Protein AF-A0A970AXY2-F1 (afdb_monomer)

Foldseek 3Di:
DDPPPPQDWDWFWFQQPPPPFPWDDDPQKTKTKGKGWGQFDDDQNDTFAVSHTKIKMKMKIWHDDPQKIKIKMKMKMAGDLADDPGKMKIKIKIWIWHDDQQKIKIWIKMWIDIPRHDVVQVVRTWIWTKIKMKGHHPPAQKIKMKMWIFTPSQAGDDPPRDGDGPIKIKIKMKGDPPSTITITMDMD

Secondary structure (DSSP, 8-state):
-----------------------EEETTEEEEEEEEEESS-EETTEESSTT--EEEEEEEEEEEETTEEEEEEEEEEEES-SSSTTEEEEEEEEEEEEEETTEEEEEEEEEEE-TTS-TT-TTTSEEEEEEEEEE--TT-SEEEEEEEEEESS--EE-SSSPEEP--EEEEEEEEE-SS-EEEEEEE-

pLDDT: mean 77.74, std 20.4, range [25.14, 98.12]

Sequence (188 aa):
MNKKIILSSFASLLFLSQAANSEIKVGQGSLTFNASVASQYIARGVDQNKDSVTPSVGADLTYPAGGFNLYVGAWVSGSDFNDGAGGQERDVYLGVTKAIGITTLDIGYITYNYPGVNSNIKAVNNAEYYAKLTVAPEKQPYTFGIAYYQDDTGGVKATAGNKADRNYYEVNATYDFGLVQSLISYGV

Nearest PDB structures (foldseek):
  7ff7-assembly1_C  TM=4.028E-01  e=2.019E-02  Escherichia coli
  3wi5-assembly1_A  TM=4.004E-01  e=3.027E-02  Neisseria meningitidis
  8us2-assembly2_B  TM=4.104E-01  e=2.072E-01  Pseudomonas aeruginosa PAO1
  8us1-assembly1_A  TM=4.122E-01  e=5.420E-01  Pseudomonas aeruginosa PAO1
  8us4-assembly1_A  TM=4.059E-01  e=5.153E-01  Pseudomonas aeruginosa PAO1

Radius of gyration: 17.71 Å; Cα contacts (8 Å, |Δi|>4): 431; chains: 1; bounding box: 40×34×52 Å

Solvent-accessible surface area (backbone atoms only — not comparable to full-atom values): 10233 Å² total; per-residue (Å²): 132,86,81,77,80,79,82,61,79,54,77,59,79,58,61,69,70,85,64,81,71,66,68,44,76,51,86,86,21,36,38,38,60,50,70,47,62,32,62,55,45,68,56,98,90,39,72,43,32,80,72,33,78,31,56,35,42,34,42,37,42,36,35,71,53,97,83,30,35,38,37,41,34,41,37,40,32,58,27,54,81,24,98,66,96,78,18,34,41,40,35,44,35,38,36,40,35,35,74,58,86,48,32,35,43,36,40,35,40,39,35,42,38,46,74,84,43,63,79,87,54,61,69,66,52,44,34,31,41,36,42,36,42,36,41,43,53,85,98,51,58,43,36,39,36,39,38,39,35,41,55,69,69,72,41,35,73,45,94,82,85,44,66,45,81,63,52,36,39,36,43,35,38,38,42,53,72,85,86,47,45,46,43,43,46,48,72,86

Mean predicted aligned error: 9.25 Å

Structure (mmCIF, N/CA/C/O backbone):
data_AF-A0A970AXY2-F1
#
_entry.id   AF-A0A970AXY2-F1
#
loop_
_atom_site.group_PDB
_atom_site.id
_atom_site.type_symbol
_atom_site.label_atom_id
_atom_site.label_alt_id
_atom_site.label_comp_id
_atom_site.label_asym_id
_atom_site.label_entity_id
_atom_site.label_seq_id
_atom_site.pdbx_PDB_ins_code
_atom_site.Cartn_x
_atom_site.Cartn_y
_atom_site.Cartn_z
_atom_site.occupancy
_atom_site.B_iso_or_equiv
_atom_site.auth_seq_id
_atom_site.auth_comp_id
_atom_site.auth_asym_id
_atom_site.auth_atom_id
_atom_site.pdbx_PDB_model_num
ATOM 1 N N . MET A 1 1 ? -14.422 -9.180 -32.069 1.00 35.12 1 MET A N 1
ATOM 2 C CA . MET A 1 1 ? -13.379 -8.698 -31.135 1.00 35.12 1 MET A CA 1
ATOM 3 C C . MET A 1 1 ? -13.383 -9.613 -29.927 1.00 35.12 1 MET A C 1
ATOM 5 O O . MET A 1 1 ? -14.287 -9.526 -29.106 1.00 35.12 1 MET A O 1
ATOM 9 N N . ASN A 1 2 ? -12.435 -10.545 -29.866 1.00 26.30 2 ASN A N 1
ATOM 10 C CA . ASN A 1 2 ? -12.351 -11.502 -28.769 1.00 26.30 2 ASN A CA 1
ATOM 11 C C . ASN A 1 2 ? -11.774 -10.778 -27.552 1.00 26.30 2 ASN A C 1
ATOM 13 O O . ASN A 1 2 ? -10.568 -10.551 -27.489 1.00 26.30 2 ASN A O 1
ATOM 17 N N . LYS A 1 3 ? -12.639 -10.380 -26.612 1.00 26.83 3 LYS A N 1
ATOM 18 C CA . LYS A 1 3 ? -12.209 -9.941 -25.283 1.00 26.83 3 LYS A CA 1
ATOM 19 C C . LYS A 1 3 ? -11.601 -11.165 -24.600 1.00 26.83 3 LYS A C 1
ATOM 21 O O . LYS A 1 3 ? -12.330 -12.039 -24.142 1.00 26.83 3 LYS A O 1
ATOM 26 N N . LYS A 1 4 ? -10.273 -11.284 -24.622 1.00 26.52 4 LYS A N 1
ATOM 27 C CA . LYS A 1 4 ? -9.573 -12.286 -23.820 1.00 26.52 4 LYS A CA 1
ATOM 28 C C . LYS A 1 4 ? -9.736 -11.856 -22.366 1.00 26.52 4 LYS A C 1
ATOM 30 O O . LYS A 1 4 ? -9.072 -10.928 -21.924 1.00 26.52 4 LYS A O 1
ATOM 35 N N . ILE A 1 5 ? -10.682 -12.478 -21.670 1.00 29.20 5 ILE A N 1
ATOM 36 C CA . ILE A 1 5 ? -10.783 -12.398 -20.216 1.00 29.20 5 ILE A CA 1
ATOM 37 C C . ILE A 1 5 ? -9.547 -13.132 -19.697 1.00 29.20 5 ILE A C 1
ATOM 39 O O . ILE A 1 5 ? -9.487 -14.359 -19.754 1.00 29.20 5 ILE A O 1
ATOM 43 N N . ILE A 1 6 ? -8.518 -12.385 -19.298 1.00 31.41 6 ILE A N 1
ATOM 44 C CA . ILE A 1 6 ? -7.388 -12.953 -18.567 1.00 31.41 6 ILE A CA 1
ATOM 45 C C . ILE A 1 6 ? -7.894 -13.140 -17.139 1.00 31.41 6 ILE A C 1
ATOM 47 O O . ILE A 1 6 ? -8.071 -12.183 -16.393 1.00 31.41 6 ILE A O 1
ATOM 51 N N . LEU A 1 7 ? -8.241 -14.382 -16.812 1.00 25.14 7 LEU A N 1
ATOM 52 C CA . LEU A 1 7 ? -8.612 -14.794 -15.468 1.00 25.14 7 LEU A CA 1
ATOM 53 C C . LEU A 1 7 ? -7.313 -15.012 -14.685 1.00 25.14 7 LEU A C 1
ATOM 55 O O . LEU A 1 7 ? -6.734 -16.093 -14.733 1.00 25.14 7 LEU A O 1
ATOM 59 N N . SER A 1 8 ? -6.812 -13.973 -14.024 1.00 30.28 8 SER A N 1
ATOM 60 C CA . SER A 1 8 ? -5.636 -14.067 -13.158 1.00 30.28 8 SER A CA 1
ATOM 61 C C . SER A 1 8 ? -6.074 -14.227 -11.704 1.00 30.28 8 SER A C 1
ATOM 63 O O . SER A 1 8 ? -6.184 -13.247 -10.978 1.00 30.28 8 SER A O 1
ATOM 65 N N . SER A 1 9 ? -6.354 -15.459 -11.276 1.00 26.61 9 SER A N 1
ATOM 66 C CA . SER A 1 9 ? -6.455 -15.785 -9.851 1.00 26.61 9 SER A CA 1
ATOM 67 C C . SER A 1 9 ? -5.056 -16.116 -9.330 1.00 26.61 9 SER A C 1
ATOM 69 O O . SER A 1 9 ? -4.529 -17.183 -9.646 1.00 26.61 9 SER A O 1
ATOM 71 N N . PHE A 1 10 ? -4.447 -15.223 -8.553 1.00 40.50 10 PHE A N 1
ATOM 72 C CA . PHE A 1 10 ? -3.164 -15.484 -7.899 1.00 40.50 10 PHE A CA 1
ATOM 73 C C . PHE A 1 10 ? -3.374 -15.662 -6.399 1.00 40.50 10 PHE A C 1
ATOM 75 O O . PHE A 1 10 ? -3.813 -14.743 -5.720 1.00 40.50 10 PHE A O 1
ATOM 82 N N . ALA A 1 11 ? -3.045 -16.849 -5.890 1.00 28.95 11 ALA A N 1
ATOM 83 C CA . ALA A 1 11 ? -2.896 -17.088 -4.463 1.00 28.95 11 ALA A CA 1
ATOM 84 C C . ALA A 1 11 ? -1.431 -16.820 -4.096 1.00 28.95 11 ALA A C 1
ATOM 86 O O . ALA A 1 11 ? -0.593 -17.717 -4.166 1.00 28.95 11 ALA A O 1
ATOM 87 N N . SER A 1 12 ? -1.093 -15.578 -3.753 1.00 34.75 12 SER A N 1
ATOM 88 C CA . SER A 1 12 ? 0.208 -15.285 -3.149 1.00 34.75 12 SER A CA 1
ATOM 89 C C . SER A 1 12 ? 0.173 -15.726 -1.685 1.00 34.75 12 SER A C 1
ATOM 91 O O . SER A 1 12 ? -0.594 -15.166 -0.898 1.00 34.75 12 SER A O 1
ATOM 93 N N . LEU A 1 13 ? 0.998 -16.705 -1.300 1.00 27.84 13 LEU A N 1
ATOM 94 C CA . LEU A 1 13 ? 1.306 -16.929 0.113 1.00 27.84 13 LEU A CA 1
ATOM 95 C C . LEU A 1 13 ? 2.179 -15.766 0.593 1.00 27.84 13 LEU A C 1
ATOM 97 O O . LEU A 1 13 ? 3.405 -15.810 0.509 1.00 27.84 13 LEU A O 1
ATOM 101 N N . LEU A 1 14 ? 1.540 -14.710 1.089 1.00 35.50 14 LEU A N 1
ATOM 102 C CA . LEU A 1 14 ? 2.225 -13.706 1.884 1.00 35.50 14 LEU A CA 1
ATOM 103 C C . LEU A 1 14 ? 2.422 -14.302 3.277 1.00 35.50 14 LEU A C 1
ATOM 105 O O . LEU A 1 14 ? 1.500 -14.344 4.090 1.00 35.50 14 LEU A O 1
ATOM 109 N N . PHE A 1 15 ? 3.638 -14.769 3.560 1.00 32.84 15 PHE A N 1
ATOM 110 C CA . PHE A 1 15 ? 4.077 -14.932 4.939 1.00 32.84 15 PHE A CA 1
ATOM 111 C C . PHE A 1 15 ? 4.278 -13.531 5.518 1.00 32.84 15 PHE A C 1
ATOM 113 O O . PHE A 1 15 ? 5.400 -13.030 5.594 1.00 32.84 15 PHE A O 1
ATOM 120 N N . LEU A 1 16 ? 3.186 -12.876 5.924 1.00 39.97 16 LEU A N 1
ATOM 121 C CA . LEU A 1 16 ? 3.310 -11.812 6.906 1.00 39.97 16 LEU A CA 1
ATOM 122 C C . LEU A 1 16 ? 3.793 -12.501 8.176 1.00 39.97 16 LEU A C 1
ATOM 124 O O . LEU A 1 16 ? 3.009 -13.106 8.908 1.00 39.97 16 LEU A O 1
ATOM 128 N N . SER A 1 17 ? 5.103 -12.459 8.429 1.00 37.53 17 SER A N 1
ATOM 129 C CA . SER A 1 17 ? 5.566 -12.702 9.785 1.00 37.53 17 SER A CA 1
ATOM 130 C C . SER A 1 17 ? 4.775 -11.731 10.651 1.00 37.53 17 SER A C 1
ATOM 132 O O . SER A 1 17 ? 4.822 -10.525 10.398 1.00 37.53 17 SER A O 1
ATOM 134 N N . GLN A 1 18 ? 4.033 -12.240 11.633 1.00 37.41 18 GLN A N 1
ATOM 135 C CA . GLN A 1 18 ? 3.526 -11.429 12.732 1.00 37.41 18 GLN A CA 1
ATOM 136 C C . GLN A 1 18 ? 4.736 -10.932 13.539 1.00 37.41 18 GLN A C 1
ATOM 138 O O . GLN A 1 18 ? 4.978 -11.349 14.668 1.00 37.41 18 GLN A O 1
ATOM 143 N N . ALA A 1 19 ? 5.564 -10.079 12.938 1.00 39.59 19 ALA A N 1
ATOM 144 C CA . ALA A 1 19 ? 6.416 -9.194 13.687 1.00 39.59 19 ALA A CA 1
ATOM 145 C C . ALA A 1 19 ? 5.436 -8.266 14.396 1.00 39.59 19 ALA A C 1
ATOM 147 O O . ALA A 1 19 ? 4.625 -7.605 13.749 1.00 39.59 19 ALA A O 1
ATOM 148 N N . ALA A 1 20 ? 5.436 -8.306 15.725 1.00 42.03 20 ALA A N 1
ATOM 149 C CA . ALA A 1 20 ? 4.689 -7.367 16.537 1.00 42.03 20 ALA A CA 1
ATOM 150 C C . ALA A 1 20 ? 4.966 -5.957 15.996 1.00 42.03 20 ALA A C 1
ATOM 152 O O . ALA A 1 20 ? 6.088 -5.467 16.121 1.00 42.03 20 ALA A O 1
ATOM 153 N N . ASN A 1 21 ? 3.979 -5.350 15.330 1.00 52.78 21 ASN A N 1
ATOM 154 C CA . ASN A 1 21 ? 4.093 -3.997 14.803 1.00 52.78 21 ASN A CA 1
ATOM 155 C C . ASN A 1 21 ? 4.267 -3.073 16.008 1.00 52.78 21 ASN A C 1
ATOM 157 O O . ASN A 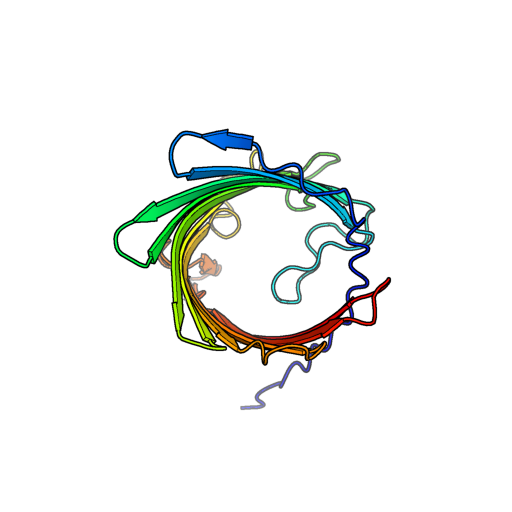1 21 ? 3.295 -2.720 16.677 1.00 52.78 21 ASN A O 1
ATOM 161 N N . SER A 1 22 ? 5.513 -2.748 16.351 1.00 62.34 22 SER A N 1
ATOM 162 C CA . SER A 1 22 ? 5.791 -1.801 17.418 1.00 62.34 22 SER A CA 1
ATOM 163 C C . SER A 1 22 ? 5.443 -0.418 16.893 1.00 62.34 22 SER A C 1
ATOM 165 O O . SER A 1 22 ? 6.160 0.153 16.072 1.00 62.34 22 SER A O 1
ATOM 167 N N . GLU A 1 23 ? 4.310 0.098 17.340 1.00 80.00 23 GLU A N 1
ATOM 168 C CA . GLU A 1 23 ? 3.872 1.445 17.023 1.00 80.00 23 GLU A CA 1
ATOM 169 C C . GLU A 1 23 ? 4.650 2.453 17.879 1.00 80.00 23 GLU A C 1
ATOM 171 O O . GLU A 1 23 ? 4.580 2.429 19.111 1.00 80.00 23 GLU A O 1
ATOM 176 N N . ILE A 1 24 ? 5.384 3.362 17.239 1.00 91.50 24 ILE A N 1
ATOM 177 C CA . ILE A 1 24 ? 6.038 4.481 17.917 1.00 91.50 24 ILE A CA 1
ATOM 178 C C . ILE A 1 24 ? 5.069 5.661 17.913 1.00 91.50 24 ILE A C 1
ATOM 180 O O . ILE A 1 24 ? 4.734 6.200 16.861 1.00 91.50 24 ILE A O 1
ATOM 184 N N . LYS A 1 25 ? 4.619 6.099 19.090 1.00 93.38 25 LYS A N 1
ATOM 185 C CA . LYS A 1 25 ? 3.748 7.278 19.201 1.00 93.38 25 LYS A CA 1
ATOM 186 C C . LYS A 1 25 ? 4.518 8.553 18.843 1.00 93.38 25 LYS A C 1
ATOM 188 O O . LYS A 1 25 ? 5.577 8.821 19.406 1.00 93.38 25 LYS A O 1
ATOM 193 N N . VAL A 1 26 ? 3.951 9.364 17.951 1.00 91.31 26 VAL A N 1
ATOM 194 C CA . VAL A 1 26 ? 4.483 10.671 17.534 1.00 91.31 26 VAL A CA 1
ATOM 195 C C . VAL A 1 26 ? 3.396 11.723 17.750 1.00 91.31 26 VAL A C 1
ATOM 197 O O . VAL A 1 26 ? 2.580 12.014 16.874 1.00 91.31 26 VAL A O 1
ATOM 200 N N . GLY A 1 27 ? 3.342 12.277 18.963 1.00 91.25 27 GLY A N 1
ATOM 201 C CA . GLY A 1 27 ? 2.239 13.144 19.380 1.00 91.25 27 GLY A CA 1
ATOM 202 C C . GLY A 1 27 ? 0.909 12.385 19.366 1.00 91.25 27 GLY A C 1
ATOM 203 O O . GLY A 1 27 ? 0.786 11.351 20.015 1.00 91.25 27 GLY A O 1
ATOM 204 N N . GLN A 1 28 ? -0.078 12.896 18.622 1.00 93.00 28 GLN A N 1
ATOM 205 C CA . GLN A 1 28 ? -1.347 12.186 18.395 1.00 93.00 28 GLN A CA 1
ATOM 206 C C . GLN A 1 28 ? -1.248 11.119 17.299 1.00 93.00 28 GLN A C 1
ATOM 208 O O . GLN A 1 28 ? -2.153 10.302 17.166 1.00 93.00 28 GLN A O 1
ATOM 213 N N . GLY A 1 29 ? -0.179 11.148 16.505 1.00 94.31 29 GLY A N 1
ATOM 214 C CA . GLY A 1 29 ? 0.059 10.201 15.433 1.00 94.31 29 GLY A CA 1
ATOM 215 C C . GLY A 1 29 ? 0.882 8.995 15.862 1.00 94.31 29 GLY A C 1
ATOM 216 O O . GLY A 1 29 ? 1.267 8.828 17.025 1.00 94.31 29 GLY A O 1
ATOM 217 N N . SER A 1 30 ? 1.179 8.166 14.876 1.00 94.44 30 SER A N 1
ATOM 218 C CA . SER A 1 30 ? 1.871 6.905 15.031 1.00 94.44 30 SER A CA 1
ATOM 219 C C . SER A 1 30 ? 2.792 6.631 13.858 1.00 94.44 30 SER A C 1
ATOM 221 O O . SER A 1 30 ? 2.414 6.801 12.704 1.00 94.44 30 SER A O 1
ATOM 223 N N . LEU A 1 31 ? 4.014 6.223 14.168 1.00 94.06 31 LEU A N 1
ATOM 224 C CA . LEU A 1 31 ? 4.990 5.743 13.209 1.00 94.06 31 LEU A CA 1
ATOM 225 C C . LEU A 1 31 ? 5.072 4.224 13.334 1.00 94.06 31 LEU A C 1
ATOM 227 O O . LEU A 1 31 ? 5.344 3.694 14.413 1.00 94.06 31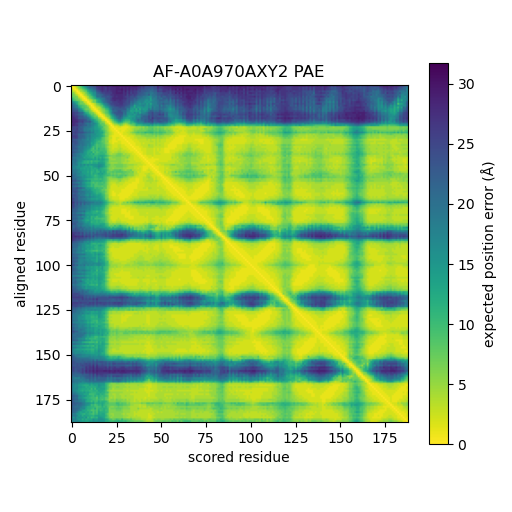 LEU A O 1
ATOM 231 N N . THR A 1 32 ? 4.834 3.533 12.228 1.00 89.94 32 THR A N 1
ATOM 232 C CA . THR A 1 32 ? 4.928 2.076 12.133 1.00 89.94 32 THR A CA 1
ATOM 233 C C . THR A 1 32 ? 5.941 1.695 11.069 1.00 89.94 32 THR A C 1
ATOM 235 O O . THR A 1 32 ? 6.172 2.445 10.123 1.00 89.94 32 THR A O 1
ATOM 238 N N . PHE A 1 33 ? 6.573 0.542 11.254 1.00 86.06 33 PHE A N 1
ATOM 239 C CA . PHE A 1 33 ? 7.523 -0.022 10.308 1.00 86.06 33 PHE A CA 1
ATOM 240 C C . PHE A 1 33 ? 7.055 -1.413 9.924 1.00 86.06 33 PHE A C 1
ATOM 242 O O . PHE A 1 33 ? 6.589 -2.166 10.778 1.00 86.06 33 PHE A O 1
ATOM 249 N N . ASN A 1 34 ? 7.219 -1.753 8.654 1.00 83.00 34 ASN A N 1
ATOM 250 C CA . ASN A 1 34 ? 6.912 -3.070 8.129 1.00 83.00 34 ASN A CA 1
ATOM 251 C C . ASN A 1 34 ? 8.128 -3.629 7.381 1.00 83.00 34 ASN A C 1
ATOM 253 O O . ASN A 1 34 ? 8.956 -2.889 6.849 1.00 83.00 34 ASN A O 1
ATOM 257 N N . ALA A 1 35 ? 8.262 -4.950 7.392 1.00 84.50 35 ALA A N 1
ATOM 258 C CA . ALA A 1 35 ? 9.275 -5.668 6.637 1.00 84.50 35 ALA A CA 1
ATOM 259 C C . ALA A 1 35 ? 8.697 -7.007 6.190 1.00 84.50 35 ALA A C 1
ATOM 261 O O . ALA A 1 35 ? 7.941 -7.642 6.930 1.00 84.50 35 ALA A O 1
ATOM 262 N N . SER A 1 36 ? 9.048 -7.444 4.986 1.00 81.69 36 SER A N 1
ATOM 263 C CA . SER A 1 36 ? 8.600 -8.729 4.460 1.00 81.69 36 SER A CA 1
ATOM 264 C C . SER A 1 36 ? 9.636 -9.348 3.532 1.00 81.69 36 SER A C 1
ATOM 266 O O . SER A 1 36 ? 10.600 -8.710 3.107 1.00 81.69 36 SER A O 1
ATOM 268 N N . VAL A 1 37 ? 9.429 -10.622 3.223 1.00 81.81 37 VAL A N 1
ATOM 269 C CA . VAL A 1 37 ? 10.142 -11.326 2.165 1.00 81.81 37 VAL A CA 1
ATOM 270 C C . VAL A 1 37 ? 9.119 -12.071 1.323 1.00 81.81 37 VAL A C 1
ATOM 272 O O . VAL A 1 37 ? 8.227 -12.728 1.860 1.00 81.81 37 VAL A O 1
ATOM 275 N N . ALA A 1 38 ? 9.238 -11.952 0.008 1.00 80.50 38 ALA A N 1
ATOM 276 C CA . ALA A 1 38 ? 8.374 -12.629 -0.943 1.00 80.50 38 ALA A CA 1
ATOM 277 C C . ALA A 1 38 ? 9.196 -13.610 -1.779 1.00 80.50 38 ALA A C 1
ATOM 279 O O . ALA A 1 38 ? 10.304 -13.287 -2.202 1.00 80.50 38 ALA A O 1
ATOM 280 N N . SER A 1 39 ? 8.657 -14.805 -2.031 1.00 81.69 39 SER A N 1
ATOM 281 C CA . SER A 1 39 ? 9.224 -15.722 -3.029 1.00 81.69 39 SER A CA 1
ATOM 282 C C . SER A 1 39 ? 8.980 -15.227 -4.454 1.00 81.69 39 SER A C 1
ATOM 284 O O . SER A 1 39 ? 9.797 -15.479 -5.327 1.00 81.69 39 SER A O 1
ATOM 286 N N . GLN A 1 40 ? 7.864 -14.525 -4.668 1.00 82.75 40 GLN A N 1
ATOM 287 C CA . GLN A 1 40 ? 7.500 -13.841 -5.907 1.00 82.75 40 GLN A CA 1
ATOM 288 C C . GLN A 1 40 ? 6.829 -12.523 -5.533 1.00 82.75 40 GLN A C 1
ATOM 290 O O . GLN A 1 40 ? 5.920 -12.516 -4.696 1.00 82.75 40 GLN A O 1
ATOM 295 N N . TYR A 1 41 ? 7.261 -11.419 -6.133 1.00 80.06 41 TYR A N 1
ATOM 296 C CA . TYR A 1 41 ? 6.639 -10.118 -5.929 1.00 80.06 41 TYR A CA 1
ATOM 297 C C . TYR A 1 41 ? 5.690 -9.837 -7.094 1.00 80.06 41 TYR A C 1
ATOM 299 O O . TYR A 1 41 ? 6.108 -9.420 -8.168 1.00 80.06 41 TYR A O 1
ATOM 307 N N . ILE A 1 42 ? 4.397 -10.090 -6.880 1.00 82.50 42 ILE A N 1
ATOM 308 C CA . ILE A 1 42 ? 3.356 -9.848 -7.882 1.00 82.50 42 ILE A CA 1
ATOM 309 C C . ILE A 1 42 ? 2.676 -8.506 -7.606 1.00 82.50 42 ILE A C 1
ATOM 311 O O . ILE A 1 42 ? 2.047 -8.332 -6.562 1.00 82.50 42 ILE A O 1
ATOM 315 N N . ALA A 1 43 ? 2.724 -7.594 -8.575 1.00 78.81 43 ALA A N 1
ATOM 316 C CA . ALA A 1 43 ? 1.964 -6.348 -8.568 1.00 78.81 43 ALA A CA 1
ATOM 317 C C . ALA A 1 43 ? 1.019 -6.317 -9.776 1.00 78.81 43 ALA A C 1
ATOM 319 O O . ALA A 1 43 ? 1.450 -6.464 -10.919 1.00 78.81 43 ALA A O 1
ATOM 320 N N . ARG A 1 44 ? -0.292 -6.164 -9.530 1.00 79.31 44 ARG A N 1
ATOM 321 C CA . ARG A 1 44 ? -1.343 -6.117 -10.576 1.00 79.31 44 ARG A CA 1
ATOM 322 C C . ARG A 1 44 ? -1.267 -7.279 -11.583 1.00 79.31 44 ARG A C 1
ATOM 324 O O . ARG A 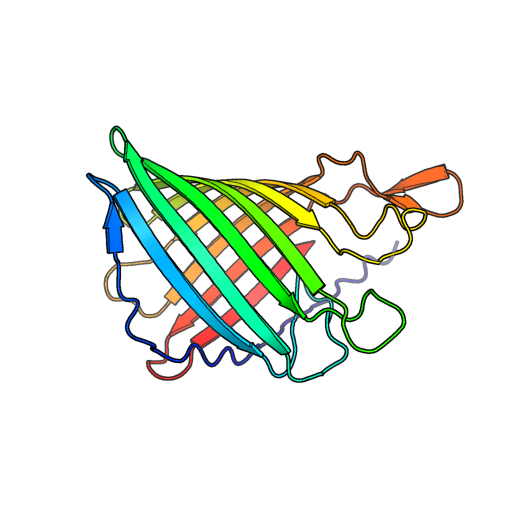1 44 ? -1.465 -7.105 -12.781 1.00 79.31 44 ARG A O 1
ATOM 331 N N . GLY A 1 45 ? -0.945 -8.476 -11.087 1.00 74.88 45 GLY A N 1
ATOM 332 C CA . GLY A 1 45 ? -0.820 -9.694 -11.896 1.00 74.88 45 GLY A CA 1
ATOM 333 C C . GLY A 1 45 ? 0.484 -9.821 -12.690 1.00 74.88 45 GLY A C 1
ATOM 334 O O . GLY A 1 45 ? 0.623 -10.775 -13.453 1.00 74.88 45 GLY A O 1
ATOM 335 N N . VAL A 1 46 ? 1.432 -8.898 -12.515 1.00 77.44 46 VAL A N 1
ATOM 336 C CA . VAL A 1 46 ? 2.750 -8.930 -13.153 1.00 77.44 46 VAL A CA 1
ATOM 337 C C . VAL A 1 46 ? 3.808 -9.240 -12.102 1.00 77.44 46 VAL A C 1
ATOM 339 O O . VAL A 1 46 ? 3.872 -8.576 -11.067 1.00 77.44 46 VAL A O 1
ATOM 342 N N . ASP A 1 47 ? 4.639 -10.238 -12.378 1.00 77.94 47 ASP A N 1
ATOM 343 C CA . ASP A 1 47 ? 5.839 -10.519 -11.595 1.00 77.94 47 ASP A CA 1
ATOM 344 C C . ASP A 1 47 ? 6.869 -9.397 -11.785 1.00 77.94 47 ASP A C 1
ATOM 346 O O . ASP A 1 47 ? 7.247 -9.083 -12.912 1.00 77.94 47 ASP A O 1
ATOM 350 N N . GLN A 1 48 ? 7.268 -8.779 -10.675 1.00 75.19 48 GLN A N 1
ATOM 351 C CA . GLN A 1 48 ? 8.204 -7.658 -10.605 1.00 75.19 48 GLN A CA 1
ATOM 352 C C . GLN A 1 48 ? 9.635 -8.106 -10.275 1.00 75.19 48 GLN A C 1
ATOM 354 O O . GLN A 1 48 ? 10.520 -7.265 -10.119 1.00 75.19 48 GLN A O 1
ATOM 359 N N . ASN A 1 49 ? 9.871 -9.402 -10.033 1.00 74.81 49 ASN A N 1
ATOM 360 C CA . ASN A 1 49 ? 11.151 -9.891 -9.525 1.00 74.81 49 ASN A CA 1
ATOM 361 C C . ASN A 1 49 ? 11.629 -11.227 -10.124 1.00 74.81 49 ASN A C 1
ATOM 363 O O . ASN A 1 49 ? 12.599 -11.793 -9.617 1.00 74.81 49 ASN A O 1
ATOM 367 N N . LYS A 1 50 ? 11.015 -11.711 -11.213 1.00 83.44 50 LYS A N 1
ATOM 368 C CA . LYS A 1 50 ? 11.399 -12.945 -11.936 1.00 83.44 50 LYS A CA 1
ATOM 369 C C . LYS A 1 50 ? 11.508 -14.147 -11.005 1.00 83.44 50 LYS A C 1
ATOM 371 O O . LYS A 1 50 ? 12.557 -14.794 -10.944 1.00 83.44 50 LYS A O 1
ATOM 376 N N . ASP A 1 51 ? 10.460 -14.394 -10.234 1.00 82.94 51 ASP A N 1
ATOM 377 C CA . ASP A 1 51 ? 10.379 -15.491 -9.271 1.00 82.94 51 ASP A CA 1
ATOM 378 C C . ASP A 1 51 ? 11.532 -15.537 -8.246 1.00 82.94 51 ASP A C 1
ATOM 380 O O . ASP A 1 51 ? 11.889 -16.601 -7.726 1.00 82.94 51 ASP A O 1
ATOM 384 N N . SER A 1 52 ? 12.162 -14.392 -7.967 1.00 81.75 52 SER A N 1
ATOM 385 C CA . SER A 1 52 ? 13.319 -14.322 -7.074 1.00 81.75 52 SER A CA 1
ATOM 386 C C . SER A 1 52 ? 12.914 -13.940 -5.657 1.00 81.75 52 SER A C 1
ATOM 388 O O . SER A 1 52 ? 12.120 -13.026 -5.437 1.00 81.75 52 SER A O 1
ATOM 390 N N . VAL A 1 53 ? 13.540 -14.569 -4.659 1.00 83.44 53 VAL A N 1
ATOM 391 C CA . VAL A 1 53 ? 13.347 -14.179 -3.256 1.00 83.44 53 VAL A CA 1
ATOM 392 C C . VAL A 1 53 ? 13.723 -12.712 -3.077 1.00 83.44 53 VAL A C 1
ATOM 394 O O . VAL A 1 53 ? 14.862 -12.323 -3.331 1.00 83.44 53 VAL A O 1
ATOM 397 N N . THR A 1 54 ? 12.765 -11.905 -2.629 1.00 79.81 54 THR A N 1
ATOM 398 C CA . THR A 1 54 ? 12.904 -10.451 -2.594 1.00 79.81 54 THR A CA 1
ATOM 399 C C . THR A 1 54 ? 12.457 -9.887 -1.251 1.00 79.81 54 THR A C 1
ATOM 401 O O . THR A 1 54 ? 11.320 -10.125 -0.836 1.00 79.81 54 THR A O 1
ATOM 404 N N . PRO A 1 55 ? 13.329 -9.142 -0.550 1.00 85.12 55 PRO A N 1
ATOM 405 C CA . PRO A 1 55 ? 12.952 -8.439 0.664 1.00 85.12 55 PRO A CA 1
ATOM 406 C C . PRO A 1 55 ? 12.200 -7.142 0.345 1.00 85.12 55 PRO A C 1
ATOM 408 O O . PRO A 1 55 ? 12.406 -6.514 -0.698 1.00 85.12 55 PRO A O 1
ATOM 411 N N . SER A 1 56 ? 11.373 -6.698 1.284 1.00 82.44 56 SER A N 1
ATOM 412 C CA . SER A 1 56 ? 10.804 -5.354 1.286 1.00 82.44 56 SER A CA 1
ATOM 413 C C . SER A 1 56 ? 10.774 -4.757 2.688 1.00 82.44 56 SER A C 1
ATOM 415 O O . SER A 1 56 ? 10.764 -5.486 3.684 1.00 82.44 56 SER A O 1
ATOM 417 N N . VAL A 1 57 ? 10.784 -3.428 2.756 1.00 87.94 57 VAL A N 1
ATOM 418 C CA . VAL A 1 57 ? 10.658 -2.654 3.994 1.00 87.94 57 VAL A CA 1
ATOM 419 C C . VAL A 1 57 ? 9.822 -1.406 3.749 1.00 87.94 57 VAL A C 1
ATOM 421 O O . VAL A 1 57 ? 9.876 -0.821 2.669 1.00 87.94 57 VAL A O 1
ATOM 424 N N . GLY A 1 58 ? 9.099 -0.959 4.767 1.00 88.62 58 GLY A N 1
ATOM 425 C CA . GLY A 1 58 ? 8.301 0.256 4.709 1.00 88.62 58 GLY A CA 1
ATOM 426 C C . GLY A 1 58 ? 8.192 0.960 6.053 1.00 88.62 58 GLY A C 1
ATOM 427 O O . GLY A 1 58 ? 8.464 0.385 7.112 1.00 88.62 58 GLY A O 1
ATOM 428 N N . ALA A 1 59 ? 7.815 2.231 5.989 1.00 93.00 59 ALA A N 1
ATOM 429 C CA . ALA A 1 59 ? 7.531 3.060 7.147 1.00 93.00 59 ALA A CA 1
ATOM 430 C C . ALA A 1 59 ? 6.310 3.940 6.874 1.00 93.00 59 ALA A C 1
ATOM 432 O O . ALA A 1 59 ? 6.232 4.585 5.829 1.00 93.00 59 ALA A O 1
ATOM 433 N N . ASP A 1 60 ? 5.405 4.009 7.845 1.00 93.56 60 ASP A N 1
ATOM 434 C CA . ASP A 1 60 ? 4.125 4.702 7.738 1.00 93.56 60 ASP A CA 1
ATOM 435 C C . ASP A 1 60 ? 3.926 5.621 8.939 1.00 93.56 60 ASP A C 1
ATOM 437 O O . ASP A 1 60 ? 3.898 5.162 10.084 1.00 93.56 60 ASP A O 1
ATOM 441 N N . LEU A 1 61 ? 3.752 6.916 8.679 1.00 95.56 61 LEU A N 1
ATOM 442 C CA . LEU A 1 61 ? 3.309 7.893 9.664 1.00 95.56 61 LEU A CA 1
ATOM 443 C C . LEU A 1 61 ? 1.815 8.144 9.473 1.00 95.56 61 LEU A C 1
ATOM 445 O O . LEU A 1 61 ? 1.399 8.654 8.436 1.00 95.56 61 LEU A O 1
ATOM 449 N N . THR A 1 62 ? 1.021 7.848 10.496 1.00 96.25 62 THR A N 1
ATOM 450 C CA . THR A 1 62 ? -0.418 8.121 10.538 1.00 96.25 62 THR A CA 1
ATOM 451 C C . THR A 1 62 ? -0.718 9.201 11.570 1.00 96.25 62 THR A C 1
ATOM 453 O O . THR A 1 62 ? -0.144 9.205 12.655 1.00 96.25 62 THR A O 1
ATOM 456 N N . TYR A 1 63 ? -1.626 10.125 11.266 1.00 96.38 63 TYR A N 1
ATOM 457 C CA . TYR A 1 63 ? -2.045 11.189 12.171 1.00 96.38 63 TYR A CA 1
ATOM 458 C C . TYR A 1 63 ? -3.576 11.338 12.182 1.00 96.38 63 TYR A C 1
ATOM 460 O O . TYR A 1 63 ? -4.170 11.602 11.132 1.00 96.38 63 TYR A O 1
ATOM 468 N N . PRO A 1 64 ? -4.239 11.215 13.346 1.00 96.19 64 PRO A N 1
ATOM 469 C CA . PRO A 1 64 ? -5.679 11.404 13.449 1.00 96.19 64 PRO A CA 1
ATOM 470 C C . PRO A 1 64 ? -6.039 12.891 13.330 1.00 96.19 64 PRO A C 1
ATOM 472 O O . PRO A 1 64 ? -5.508 13.743 14.042 1.00 96.19 64 PRO A O 1
ATOM 475 N N . ALA A 1 65 ? -6.983 13.212 12.449 1.00 93.50 65 ALA A N 1
ATOM 476 C CA . ALA A 1 65 ? -7.442 14.571 12.188 1.00 93.50 65 ALA A CA 1
ATOM 477 C C . ALA A 1 65 ? -8.961 14.599 11.960 1.00 93.50 65 ALA A C 1
ATOM 479 O O . ALA A 1 65 ? -9.459 14.160 10.927 1.00 93.50 65 ALA A O 1
ATOM 480 N N . GLY A 1 66 ? -9.719 15.129 12.926 1.00 86.88 66 GLY A N 1
ATOM 481 C CA . GLY A 1 66 ? -11.144 15.443 12.736 1.00 86.88 66 GLY A CA 1
ATOM 482 C C . GLY A 1 66 ? -12.035 14.255 12.338 1.00 86.88 66 GLY A C 1
ATOM 483 O O . GLY A 1 66 ? -12.979 14.433 11.573 1.00 86.88 66 GLY A O 1
ATOM 484 N N . GLY A 1 67 ? -11.731 13.044 12.821 1.00 91.31 67 GLY A N 1
ATOM 485 C CA . GLY A 1 67 ? -12.468 11.816 12.480 1.00 91.31 67 GLY A CA 1
ATOM 486 C C . GLY A 1 67 ? -11.981 11.101 11.213 1.00 91.31 67 GLY A C 1
ATOM 487 O O . GLY A 1 67 ? -12.631 10.162 10.756 1.00 91.31 67 GLY A O 1
ATOM 488 N N . PHE A 1 68 ? -10.854 11.538 10.659 1.00 96.31 68 PHE A N 1
ATOM 489 C CA . PHE A 1 68 ? -10.103 10.877 9.595 1.00 96.31 68 PHE A CA 1
ATOM 490 C C . PHE A 1 68 ? -8.693 10.544 10.100 1.00 96.31 68 PHE A C 1
ATOM 492 O O . PHE A 1 68 ? -8.255 11.095 11.111 1.00 96.31 68 PHE A O 1
ATOM 499 N N . ASN A 1 69 ? -7.965 9.696 9.379 1.00 95.94 69 ASN A N 1
ATOM 500 C CA . ASN A 1 69 ? -6.533 9.498 9.580 1.00 95.94 69 ASN A CA 1
ATOM 501 C C . ASN A 1 69 ? -5.788 9.938 8.325 1.00 95.94 69 ASN A C 1
ATOM 503 O O . ASN A 1 69 ? -5.981 9.361 7.258 1.00 95.94 69 ASN A O 1
ATOM 507 N N . LEU A 1 70 ? -4.945 10.956 8.454 1.00 97.88 70 LEU A N 1
ATOM 508 C CA . LEU A 1 70 ? -3.984 11.322 7.421 1.00 97.88 70 LEU A CA 1
ATOM 509 C C . LEU A 1 70 ? -2.800 10.367 7.507 1.00 97.88 70 LEU A C 1
ATOM 511 O O . LEU A 1 70 ? -2.400 10.004 8.613 1.00 97.88 70 LEU A O 1
ATOM 515 N N . TYR A 1 71 ? -2.217 9.992 6.378 1.00 96.38 71 TYR A N 1
ATOM 516 C CA . TYR A 1 71 ? -0.997 9.198 6.377 1.00 96.38 71 TYR A CA 1
ATOM 517 C C . TYR A 1 71 ? -0.025 9.642 5.294 1.00 96.38 71 TYR A C 1
ATOM 519 O O . TYR A 1 71 ? -0.412 10.174 4.253 1.00 96.38 71 TYR A O 1
ATOM 527 N N . VAL A 1 72 ? 1.251 9.398 5.567 1.00 97.81 72 VAL A N 1
ATOM 528 C CA . VAL A 1 72 ? 2.343 9.434 4.601 1.00 97.81 72 VAL A CA 1
ATOM 529 C C . VAL A 1 72 ? 3.231 8.232 4.871 1.00 97.81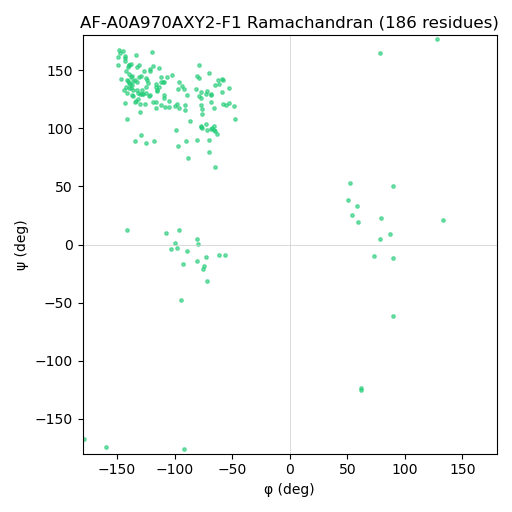 72 VAL A C 1
ATOM 531 O O . VAL A 1 72 ? 3.511 7.912 6.027 1.00 97.81 72 VAL A O 1
ATOM 534 N N . GLY A 1 73 ? 3.669 7.566 3.817 1.00 95.31 73 GLY A N 1
ATOM 535 C CA . GLY A 1 73 ? 4.528 6.408 3.937 1.00 95.31 73 GLY A CA 1
ATOM 536 C C . GLY A 1 73 ? 5.488 6.285 2.774 1.00 95.31 73 GLY A C 1
ATOM 537 O O . GLY A 1 73 ? 5.367 6.955 1.743 1.00 95.31 73 GLY A O 1
ATOM 538 N N . ALA A 1 74 ? 6.481 5.440 2.991 1.00 94.38 74 ALA A N 1
ATOM 539 C CA . ALA A 1 74 ? 7.432 5.051 1.97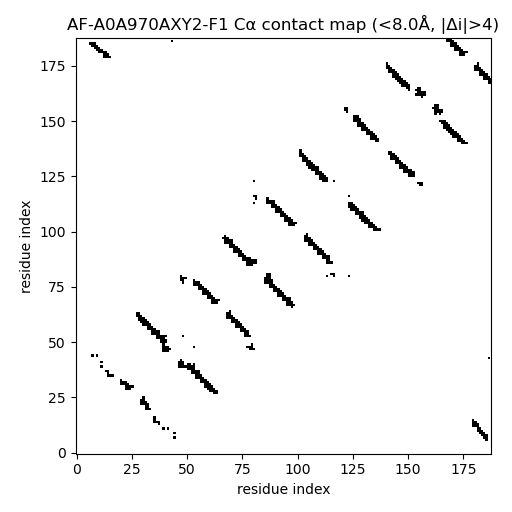5 1.00 94.38 74 ALA A CA 1
ATOM 540 C C . ALA A 1 74 ? 7.687 3.553 2.069 1.00 94.38 74 ALA A C 1
ATOM 542 O O . ALA A 1 74 ? 7.750 2.991 3.165 1.00 94.38 74 ALA A O 1
ATOM 543 N N . TRP A 1 75 ? 7.877 2.927 0.916 1.00 92.25 75 TRP A N 1
ATOM 544 C CA . TRP A 1 75 ? 8.127 1.500 0.803 1.00 92.25 75 TRP A CA 1
ATOM 545 C C . TRP A 1 75 ? 9.232 1.237 -0.216 1.00 92.25 75 TRP A C 1
ATOM 547 O O . TRP A 1 75 ? 9.392 1.976 -1.186 1.00 92.25 75 TRP A O 1
ATOM 557 N N . VAL A 1 76 ? 10.050 0.219 0.037 1.00 90.25 76 VAL A N 1
ATOM 558 C CA . VAL A 1 76 ? 11.159 -0.169 -0.835 1.00 90.25 76 VAL A CA 1
ATOM 559 C C . VAL A 1 76 ? 11.211 -1.681 -0.956 1.00 90.25 76 VAL A C 1
ATOM 561 O O . VAL A 1 76 ? 11.188 -2.390 0.052 1.00 90.25 76 VAL A O 1
ATOM 564 N N . SER A 1 77 ? 11.388 -2.175 -2.178 1.00 85.56 77 SER A N 1
ATOM 565 C CA . SER A 1 77 ? 11.651 -3.590 -2.442 1.00 85.56 77 SER A CA 1
ATOM 566 C C . SER A 1 77 ? 12.594 -3.793 -3.616 1.00 85.56 77 SER A C 1
ATOM 568 O O . SER A 1 77 ? 12.905 -2.856 -4.351 1.00 85.56 77 SER A O 1
ATOM 570 N N . GLY A 1 78 ? 13.104 -5.015 -3.761 1.00 82.69 78 GLY A N 1
ATOM 571 C CA . GLY A 1 78 ? 13.849 -5.406 -4.951 1.00 82.69 78 GLY A CA 1
ATOM 572 C C . GLY A 1 78 ? 12.929 -5.518 -6.167 1.00 82.69 78 GLY A C 1
ATOM 573 O O . GLY A 1 78 ? 11.765 -5.885 -6.043 1.00 82.69 78 GLY A O 1
ATOM 574 N N . SER A 1 79 ? 13.463 -5.211 -7.344 1.00 76.12 79 SER A N 1
ATOM 575 C CA . SER A 1 79 ? 12.747 -5.326 -8.615 1.00 76.12 79 SER A CA 1
ATOM 576 C C . SER A 1 79 ? 13.665 -5.796 -9.744 1.00 76.12 79 SER A C 1
ATOM 578 O O . SER A 1 79 ? 14.894 -5.729 -9.638 1.00 76.12 79 SER A O 1
ATOM 580 N N . ASP A 1 80 ? 13.078 -6.287 -10.833 1.00 72.31 80 ASP A N 1
ATOM 581 C CA . ASP A 1 80 ? 13.780 -6.833 -11.999 1.00 72.31 80 ASP A CA 1
ATOM 582 C C . ASP A 1 80 ? 13.892 -5.860 -13.186 1.00 72.31 80 ASP A C 1
ATOM 584 O O . ASP A 1 80 ? 14.457 -6.228 -14.221 1.00 72.31 80 ASP A O 1
ATOM 588 N N . PHE A 1 81 ? 13.381 -4.630 -13.046 1.00 63.16 81 PHE A N 1
ATOM 589 C CA . PHE A 1 81 ? 13.337 -3.627 -14.120 1.00 63.16 81 PHE A CA 1
ATOM 590 C C . PHE A 1 81 ? 14.694 -3.008 -14.481 1.00 63.16 81 PHE A C 1
ATOM 592 O O . PHE A 1 81 ? 14.797 -2.313 -15.493 1.00 63.16 81 PHE A O 1
ATOM 599 N N . ASN A 1 82 ? 15.734 -3.244 -13.679 1.00 61.91 82 ASN A N 1
ATOM 600 C CA . ASN A 1 82 ? 17.106 -2.879 -14.026 1.00 61.91 82 ASN A CA 1
ATOM 601 C C . ASN A 1 82 ? 17.816 -4.061 -14.694 1.00 61.91 82 ASN A C 1
ATOM 603 O O . ASN A 1 82 ? 17.762 -5.186 -14.198 1.00 61.91 82 ASN A O 1
ATOM 607 N N . ASP A 1 83 ? 18.557 -3.797 -15.773 1.00 53.47 83 ASP A N 1
ATOM 608 C CA . ASP A 1 83 ? 19.493 -4.773 -16.337 1.00 53.47 83 ASP A CA 1
ATOM 609 C C . ASP A 1 83 ? 20.632 -5.030 -15.327 1.00 53.47 83 ASP A C 1
ATOM 611 O O . ASP A 1 83 ? 21.547 -4.219 -15.177 1.00 53.47 83 ASP A O 1
ATOM 615 N N . GLY A 1 84 ? 20.563 -6.156 -14.606 1.00 52.09 84 GLY A N 1
ATOM 616 C CA . GLY A 1 84 ? 21.570 -6.605 -13.633 1.00 52.09 84 GLY A CA 1
ATOM 617 C C . GLY A 1 84 ? 21.004 -6.951 -12.247 1.00 52.09 84 GLY A C 1
ATOM 618 O O . GLY A 1 84 ? 19.816 -6.804 -11.979 1.00 52.09 84 GLY A O 1
ATOM 619 N N . ALA A 1 85 ? 21.863 -7.432 -11.341 1.00 46.25 85 ALA A N 1
ATOM 620 C CA . ALA A 1 85 ? 21.492 -7.692 -9.948 1.00 46.25 85 ALA A CA 1
ATOM 621 C C . ALA A 1 85 ? 21.415 -6.365 -9.169 1.00 46.25 85 ALA A C 1
ATOM 623 O O . ALA A 1 85 ? 22.447 -5.731 -8.951 1.00 46.25 85 ALA A O 1
ATOM 624 N N . GLY A 1 86 ? 20.217 -5.943 -8.746 1.00 62.00 86 GLY A N 1
ATOM 625 C CA . GLY A 1 86 ? 20.054 -4.795 -7.838 1.00 62.00 86 GLY A CA 1
ATOM 626 C C . GLY A 1 86 ? 18.988 -3.760 -8.207 1.00 62.00 86 GLY A C 1
ATOM 627 O O . GLY A 1 86 ? 19.082 -2.626 -7.736 1.00 62.00 86 GLY A O 1
ATOM 628 N N . GLY A 1 87 ? 17.993 -4.102 -9.033 1.00 76.44 87 GLY A N 1
ATOM 629 C CA . GLY A 1 87 ? 16.820 -3.246 -9.217 1.00 76.44 87 GLY A CA 1
ATOM 630 C C . GLY A 1 87 ? 16.081 -3.003 -7.904 1.00 76.44 87 GLY A C 1
ATOM 631 O O . GLY A 1 87 ? 16.030 -3.878 -7.038 1.00 76.44 87 GLY A O 1
ATOM 632 N N . GLN A 1 88 ? 15.572 -1.785 -7.733 1.00 81.62 88 GLN A N 1
ATOM 633 C CA . GLN A 1 88 ? 14.748 -1.413 -6.589 1.00 81.62 88 GLN A CA 1
ATOM 634 C C . GLN A 1 88 ? 13.508 -0.676 -7.067 1.00 81.62 88 GLN A C 1
ATOM 636 O O . GLN A 1 88 ? 13.595 0.173 -7.954 1.00 81.62 88 GLN A O 1
ATOM 641 N N . GLU A 1 89 ? 12.386 -0.974 -6.434 1.00 85.50 89 GLU A N 1
ATOM 642 C CA . GLU A 1 89 ? 11.180 -0.158 -6.443 1.00 85.50 89 GLU A CA 1
ATOM 643 C C . GLU A 1 89 ? 11.166 0.696 -5.180 1.00 85.50 89 GLU A C 1
ATOM 645 O O . GLU A 1 89 ? 11.500 0.220 -4.091 1.00 85.50 89 GLU A O 1
ATOM 650 N N . ARG A 1 90 ? 10.859 1.980 -5.340 1.00 87.81 90 ARG A N 1
ATOM 651 C CA . ARG A 1 90 ? 10.749 2.950 -4.259 1.00 87.81 90 ARG A CA 1
ATOM 652 C C . ARG A 1 90 ? 9.441 3.685 -4.401 1.00 87.81 90 ARG A C 1
ATOM 654 O O . ARG A 1 90 ? 9.284 4.501 -5.312 1.00 87.81 90 ARG A O 1
ATOM 661 N N . ASP A 1 91 ? 8.591 3.463 -3.423 1.00 90.56 91 ASP A N 1
ATOM 662 C CA . ASP A 1 91 ? 7.271 4.038 -3.390 1.00 90.56 91 ASP A CA 1
ATOM 663 C C . ASP A 1 91 ? 7.200 5.094 -2.309 1.00 90.56 91 ASP A C 1
ATOM 665 O O . ASP A 1 91 ? 7.732 4.934 -1.207 1.00 90.56 91 ASP A O 1
ATOM 669 N N . VAL A 1 92 ? 6.521 6.185 -2.633 1.00 93.06 92 VAL A N 1
ATOM 670 C CA . VAL A 1 92 ? 6.132 7.205 -1.666 1.00 93.06 92 VAL A CA 1
ATOM 671 C C . VAL A 1 92 ? 4.658 7.463 -1.870 1.00 93.06 92 VAL A C 1
ATOM 673 O O . VAL A 1 92 ? 4.209 7.682 -2.995 1.00 93.06 92 VAL A O 1
ATOM 676 N N . TYR A 1 93 ? 3.905 7.429 -0.783 1.00 95.19 93 TYR A N 1
ATOM 677 C CA . TYR A 1 93 ? 2.466 7.599 -0.825 1.00 95.19 93 TYR A CA 1
ATOM 678 C C . TYR A 1 93 ? 1.979 8.456 0.324 1.00 95.19 93 TYR A C 1
ATOM 680 O O . TYR A 1 93 ? 2.598 8.554 1.384 1.00 95.19 93 TYR A O 1
ATOM 688 N N . LEU A 1 94 ? 0.839 9.088 0.100 1.00 98.12 94 LEU A N 1
ATOM 689 C CA . LEU A 1 94 ? 0.131 9.855 1.106 1.00 98.12 94 LEU A CA 1
ATOM 690 C C . LEU A 1 94 ? -1.363 9.796 0.840 1.00 98.12 94 LEU A C 1
ATOM 692 O O . LEU A 1 94 ? -1.798 9.636 -0.301 1.00 98.12 94 LEU A O 1
ATOM 696 N N . GLY A 1 95 ? -2.154 9.971 1.885 1.00 97.25 95 GLY A N 1
ATOM 697 C CA . GLY A 1 95 ? -3.594 9.929 1.737 1.00 97.25 95 GLY A CA 1
ATOM 698 C C . GLY A 1 95 ? -4.348 10.173 3.025 1.00 97.25 95 GLY A C 1
ATOM 699 O O . GLY A 1 95 ? -3.812 10.639 4.035 1.00 97.25 95 GLY A O 1
ATOM 700 N N . VAL A 1 96 ? -5.635 9.870 2.956 1.00 97.75 96 VAL A N 1
ATOM 701 C CA . VAL A 1 96 ? -6.575 9.983 4.056 1.00 97.75 96 VAL A CA 1
ATOM 702 C C . VAL A 1 96 ? -7.459 8.747 4.100 1.00 97.75 96 VAL A C 1
ATOM 704 O O . VAL A 1 96 ? -8.032 8.343 3.090 1.00 97.75 96 VAL A O 1
ATOM 707 N N . THR A 1 97 ? -7.616 8.174 5.290 1.00 97.44 97 THR A N 1
ATOM 708 C CA . THR A 1 97 ? -8.581 7.105 5.542 1.00 97.44 97 THR A CA 1
ATOM 709 C C . THR A 1 97 ? -9.690 7.556 6.480 1.00 97.44 97 THR A C 1
ATOM 711 O O . THR A 1 97 ? -9.507 8.418 7.347 1.00 97.44 97 THR A O 1
ATOM 714 N N . LYS A 1 98 ? -10.866 6.946 6.328 1.00 96.94 98 LYS A N 1
ATOM 715 C CA . LYS A 1 98 ? -11.975 7.066 7.273 1.00 96.94 98 LYS A CA 1
ATOM 716 C C . LYS A 1 98 ? -12.713 5.748 7.406 1.00 96.94 98 LYS A C 1
ATOM 718 O O . LYS A 1 98 ? -13.274 5.248 6.434 1.00 96.94 98 LYS A O 1
ATOM 723 N N . ALA A 1 99 ? -12.762 5.241 8.632 1.00 94.81 99 ALA A N 1
ATOM 724 C CA . ALA A 1 99 ? -13.625 4.130 8.997 1.00 94.81 99 ALA A CA 1
ATOM 725 C C . ALA A 1 99 ? -15.053 4.634 9.276 1.00 94.81 99 ALA A C 1
ATOM 727 O O . ALA A 1 99 ? -15.259 5.633 9.970 1.00 94.81 99 ALA A O 1
ATOM 728 N N . ILE A 1 100 ? -16.041 3.938 8.722 1.00 95.44 100 ILE A N 1
ATOM 729 C CA . ILE A 1 100 ? -17.479 4.168 8.864 1.00 95.44 100 ILE A CA 1
ATOM 730 C C . ILE A 1 100 ? -18.121 2.801 9.126 1.00 95.44 100 ILE A C 1
ATOM 732 O O . ILE A 1 100 ? -18.497 2.077 8.203 1.00 95.44 100 ILE A O 1
ATOM 736 N N . GLY A 1 101 ? -18.210 2.423 10.402 1.00 94.69 101 GLY A N 1
ATOM 737 C CA . GLY A 1 101 ? -18.617 1.073 10.793 1.00 94.69 101 GLY A CA 1
ATOM 738 C C . GLY A 1 101 ? -17.629 0.028 10.269 1.00 94.69 101 GLY A C 1
ATOM 739 O O . GLY A 1 101 ? -16.430 0.149 10.494 1.00 94.69 101 GLY A O 1
ATOM 740 N N . ILE A 1 102 ? -18.137 -0.963 9.533 1.00 96.19 102 ILE A N 1
ATOM 741 C CA . ILE A 1 102 ? -17.336 -2.044 8.930 1.00 96.19 102 ILE A CA 1
ATOM 742 C C . ILE A 1 102 ? -16.621 -1.637 7.634 1.00 96.19 102 ILE A C 1
ATOM 744 O O . ILE A 1 102 ? -15.971 -2.469 7.009 1.00 96.19 102 ILE A O 1
ATOM 748 N N . THR A 1 103 ? -16.783 -0.391 7.190 1.00 96.75 103 THR A N 1
ATOM 749 C CA . THR A 1 103 ? -16.277 0.078 5.901 1.00 96.75 103 THR A CA 1
ATOM 750 C C . THR A 1 103 ? -15.181 1.113 6.099 1.00 96.75 103 THR A C 1
ATOM 752 O O . THR A 1 103 ? -15.356 2.054 6.865 1.00 96.75 103 THR A O 1
ATOM 755 N N . THR A 1 104 ? -14.090 1.006 5.351 1.00 97.06 104 THR A N 1
ATOM 756 C CA . THR A 1 104 ? -13.010 1.993 5.308 1.00 97.06 104 THR A CA 1
ATOM 757 C C . THR A 1 104 ? -12.928 2.590 3.913 1.00 97.06 104 THR A C 1
ATOM 759 O O . THR A 1 104 ? -12.750 1.865 2.936 1.00 97.06 104 THR A O 1
ATOM 762 N N . LEU A 1 105 ? -13.053 3.914 3.830 1.00 97.69 105 LEU A N 1
ATOM 763 C CA . LEU A 1 105 ? -12.724 4.688 2.637 1.00 97.69 105 LEU A CA 1
ATOM 764 C C . LEU A 1 105 ? -11.267 5.138 2.732 1.00 97.69 105 LEU A C 1
ATOM 766 O O . LEU A 1 105 ? -10.861 5.656 3.773 1.00 97.69 105 LEU A O 1
ATOM 770 N N . ASP A 1 106 ? -10.517 4.975 1.650 1.00 97.88 106 ASP A N 1
ATOM 771 C CA . ASP A 1 106 ? -9.130 5.414 1.520 1.00 97.88 106 ASP A CA 1
ATOM 772 C C . ASP A 1 106 ? -8.958 6.179 0.205 1.00 97.88 106 ASP A C 1
ATOM 774 O O . ASP A 1 106 ? -9.321 5.680 -0.859 1.00 97.88 106 ASP A O 1
ATOM 778 N N . ILE A 1 107 ? -8.446 7.403 0.280 1.00 98.12 107 ILE A N 1
ATOM 779 C CA . ILE A 1 107 ? -8.143 8.235 -0.883 1.00 98.12 107 ILE A CA 1
ATOM 780 C C . ILE A 1 107 ? -6.702 8.692 -0.750 1.00 98.12 107 ILE A C 1
ATOM 782 O O . ILE A 1 107 ? -6.322 9.241 0.286 1.00 98.12 107 ILE A O 1
ATOM 786 N N . GLY A 1 108 ? -5.913 8.518 -1.801 1.00 96.50 108 GLY A N 1
ATOM 787 C CA . GLY A 1 108 ? -4.502 8.853 -1.739 1.00 96.50 108 GLY A CA 1
ATOM 788 C C . GLY A 1 108 ? -3.852 9.058 -3.090 1.00 96.50 108 GLY A C 1
ATOM 789 O O . GLY A 1 108 ? -4.500 9.095 -4.138 1.00 96.50 108 GLY A O 1
ATOM 790 N N . TYR A 1 109 ? -2.545 9.237 -3.019 1.00 95.00 109 TYR A N 1
ATOM 791 C CA . TYR A 1 109 ? -1.655 9.409 -4.145 1.00 95.00 109 TYR A CA 1
ATOM 792 C C . TYR A 1 109 ? -0.376 8.628 -3.872 1.00 95.00 109 TYR A C 1
ATOM 794 O O . TYR A 1 109 ? 0.128 8.641 -2.747 1.00 95.00 109 TYR A O 1
ATOM 802 N N . ILE A 1 110 ? 0.140 7.957 -4.892 1.00 91.31 110 ILE A N 1
ATOM 803 C CA . ILE A 1 110 ? 1.352 7.146 -4.814 1.00 91.31 110 ILE A CA 1
ATOM 804 C C . ILE A 1 110 ? 2.245 7.441 -6.011 1.00 91.31 110 ILE A C 1
ATOM 806 O O . ILE A 1 110 ? 1.765 7.627 -7.126 1.00 91.31 110 ILE A O 1
ATOM 810 N N . THR A 1 111 ? 3.552 7.474 -5.779 1.00 88.94 111 THR A N 1
ATOM 811 C CA . THR A 1 111 ? 4.568 7.495 -6.829 1.00 88.94 111 THR A CA 1
ATOM 812 C C . THR A 1 111 ? 5.381 6.217 -6.758 1.00 88.94 111 THR A C 1
ATOM 814 O O . THR A 1 111 ? 5.867 5.893 -5.678 1.00 88.94 111 THR A O 1
ATOM 817 N N . TYR A 1 112 ? 5.590 5.579 -7.901 1.00 85.44 112 TYR A N 1
ATOM 818 C CA . TYR A 1 112 ? 6.446 4.416 -8.093 1.00 85.44 112 TYR A CA 1
ATOM 819 C C . TYR A 1 112 ? 7.719 4.870 -8.791 1.00 85.44 112 TYR A C 1
ATOM 821 O O . TYR A 1 112 ? 7.671 5.401 -9.908 1.00 85.44 112 TYR A O 1
ATOM 829 N N . ASN A 1 113 ? 8.864 4.697 -8.142 1.00 84.81 113 ASN A N 1
ATOM 830 C CA . ASN A 1 113 ? 10.147 5.108 -8.691 1.00 84.81 113 ASN A CA 1
ATOM 831 C C . ASN A 1 113 ? 11.120 3.931 -8.723 1.00 84.81 113 ASN A C 1
ATOM 833 O O . ASN A 1 113 ? 11.408 3.323 -7.700 1.00 84.81 113 ASN A O 1
ATOM 837 N N . TYR A 1 114 ? 11.746 3.709 -9.873 1.00 83.25 114 TYR A N 1
ATOM 838 C CA . TYR A 1 114 ? 12.710 2.643 -10.109 1.00 83.25 114 TYR A CA 1
ATOM 839 C C . TYR A 1 114 ? 14.075 3.251 -10.465 1.00 83.25 114 TYR A C 1
ATOM 841 O O . TYR A 1 114 ? 14.356 3.548 -11.632 1.00 83.25 114 TYR A O 1
ATOM 849 N N . PRO A 1 115 ? 14.934 3.540 -9.465 1.00 79.38 115 PRO A N 1
ATOM 850 C CA . PRO A 1 115 ? 16.235 4.150 -9.708 1.00 79.38 115 PRO A CA 1
ATOM 851 C C . PRO A 1 115 ? 17.114 3.256 -10.582 1.00 79.38 115 PRO A C 1
ATOM 853 O O . PRO A 1 115 ? 17.193 2.052 -10.361 1.00 79.38 115 PRO A O 1
ATOM 856 N N . GLY A 1 116 ? 17.830 3.854 -11.535 1.00 70.75 116 GLY A N 1
ATOM 857 C CA . GLY A 1 116 ? 18.726 3.123 -12.437 1.00 70.75 116 GLY A CA 1
ATOM 858 C C . GLY A 1 116 ? 18.063 2.617 -13.720 1.00 70.75 116 GLY A C 1
ATOM 859 O O . GLY A 1 116 ? 18.784 2.282 -14.658 1.00 70.75 116 GLY A O 1
ATOM 860 N N . VAL A 1 117 ? 16.728 2.661 -13.818 1.00 69.44 117 VAL A N 1
ATOM 861 C CA . VAL A 1 117 ? 16.025 2.342 -15.065 1.00 69.44 117 VAL A CA 1
ATOM 862 C C . VAL A 1 117 ? 16.261 3.472 -16.064 1.00 69.44 117 VAL A C 1
ATOM 864 O O . VAL A 1 117 ? 16.124 4.655 -15.739 1.00 69.44 117 VAL A O 1
ATOM 867 N N . ASN A 1 118 ? 16.629 3.120 -17.298 1.00 60.56 118 ASN A N 1
ATOM 868 C CA . ASN A 1 118 ? 16.850 4.085 -18.371 1.00 60.56 118 ASN A CA 1
ATOM 869 C C . ASN A 1 118 ? 15.593 4.950 -18.564 1.00 60.56 118 ASN A C 1
ATOM 871 O O . ASN A 1 118 ? 14.525 4.446 -18.908 1.00 60.56 118 ASN A O 1
ATOM 875 N N . SER A 1 119 ? 15.735 6.264 -18.392 1.00 55.06 119 SER A N 1
ATOM 876 C CA . SER A 1 119 ? 14.655 7.259 -18.444 1.00 55.06 119 SER A CA 1
ATOM 877 C C . SER A 1 119 ? 13.925 7.347 -19.795 1.00 55.06 119 SER A C 1
ATOM 879 O O . SER A 1 119 ? 12.877 7.991 -19.893 1.00 55.06 119 SER A O 1
ATOM 881 N N . ASN A 1 120 ? 14.429 6.670 -20.833 1.00 51.31 120 ASN A N 1
ATOM 882 C CA . ASN A 1 120 ? 13.720 6.473 -22.099 1.00 51.31 120 ASN A CA 1
ATOM 883 C C . ASN A 1 120 ? 12.584 5.438 -22.008 1.00 51.31 120 ASN A C 1
ATOM 885 O O . ASN A 1 120 ? 11.669 5.476 -22.832 1.00 51.31 120 ASN A O 1
ATOM 889 N N . ILE A 1 121 ? 12.573 4.573 -20.989 1.00 55.31 121 ILE A N 1
ATOM 890 C CA . ILE A 1 121 ? 11.425 3.728 -20.652 1.00 55.31 121 ILE A CA 1
ATOM 891 C C . ILE A 1 121 ? 10.525 4.519 -19.696 1.00 55.31 121 ILE A C 1
ATOM 893 O O . ILE A 1 121 ? 10.450 4.264 -18.498 1.00 55.31 121 ILE A O 1
ATOM 897 N N . LYS A 1 122 ? 9.797 5.500 -20.249 1.00 48.22 122 LYS A N 1
ATOM 898 C CA . LYS A 1 122 ? 8.780 6.294 -19.524 1.00 48.22 122 LYS A CA 1
ATOM 899 C C . LYS A 1 122 ? 7.679 5.444 -18.863 1.00 48.22 122 LYS A C 1
ATOM 901 O O . LYS A 1 122 ? 6.859 5.989 -18.145 1.00 48.22 122 LYS A O 1
ATOM 906 N N . ALA A 1 123 ? 7.638 4.142 -19.143 1.00 54.41 123 ALA A N 1
ATOM 907 C CA . ALA A 1 123 ? 6.647 3.212 -18.625 1.00 54.41 123 ALA A CA 1
ATOM 908 C C . ALA A 1 123 ? 6.849 2.818 -17.156 1.00 54.41 123 ALA A C 1
ATOM 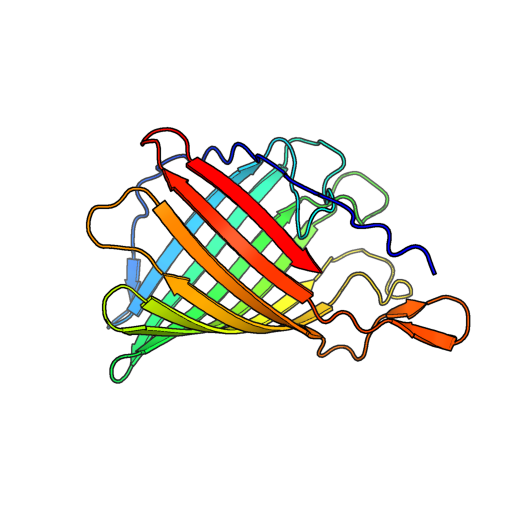910 O O . ALA A 1 123 ? 5.906 2.320 -16.547 1.00 54.41 123 ALA A O 1
ATOM 911 N N . VAL A 1 124 ? 8.061 2.979 -16.614 1.00 62.72 124 VAL A N 1
ATOM 912 C CA . VAL A 1 124 ? 8.433 2.307 -15.358 1.00 62.72 124 VAL A CA 1
ATOM 913 C C . VAL A 1 124 ? 8.192 3.198 -14.140 1.00 62.72 124 VAL A C 1
ATOM 915 O O . VAL A 1 124 ? 7.517 2.773 -13.214 1.00 62.72 124 VAL A O 1
ATOM 918 N N . ASN A 1 125 ? 8.622 4.464 -14.167 1.00 75.19 125 ASN A N 1
ATOM 919 C CA . ASN A 1 125 ? 8.233 5.410 -13.118 1.00 75.19 125 ASN A CA 1
ATOM 920 C C . ASN A 1 125 ? 6.799 5.881 -13.352 1.00 75.19 125 ASN A C 1
ATOM 922 O O . ASN A 1 125 ? 6.501 6.388 -14.436 1.00 75.19 125 ASN A O 1
ATOM 926 N N . ASN A 1 126 ? 5.942 5.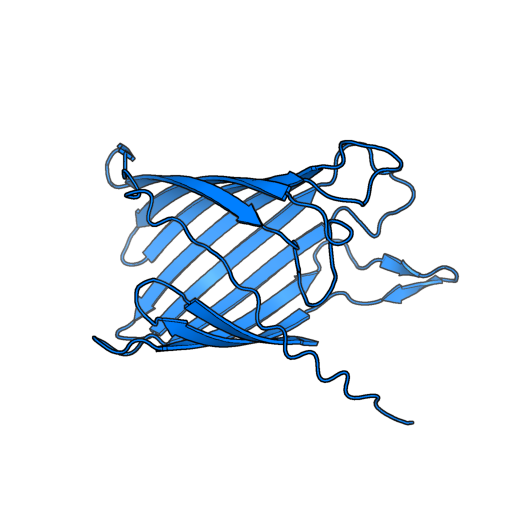750 -12.341 1.00 79.50 126 ASN A N 1
ATOM 927 C CA . ASN A 1 126 ? 4.555 6.190 -12.429 1.00 79.50 126 ASN A CA 1
ATOM 928 C C . ASN A 1 126 ? 4.115 6.992 -11.210 1.00 79.50 126 ASN A C 1
ATOM 930 O O . ASN A 1 126 ? 4.742 6.938 -10.157 1.00 79.50 126 ASN A O 1
ATOM 934 N N . ALA A 1 127 ? 3.012 7.710 -11.352 1.00 86.94 127 ALA A N 1
ATOM 935 C CA . ALA A 1 127 ? 2.295 8.282 -10.237 1.00 86.94 127 ALA A CA 1
ATOM 936 C C . ALA A 1 127 ? 0.790 8.184 -10.467 1.00 86.94 127 ALA A C 1
ATOM 938 O O . ALA A 1 127 ? 0.322 8.307 -11.600 1.00 86.94 127 ALA A O 1
ATOM 939 N N . GLU A 1 128 ? 0.052 7.898 -9.401 1.00 89.38 128 GLU A N 1
ATOM 940 C CA . GLU A 1 128 ? -1.359 7.544 -9.478 1.00 89.38 128 GLU A CA 1
ATOM 941 C C . GLU A 1 128 ? -2.135 8.150 -8.308 1.00 89.38 128 GLU A C 1
ATOM 943 O O . GLU A 1 128 ? -1.726 8.040 -7.150 1.00 89.38 128 GLU A O 1
ATOM 948 N N . TYR A 1 129 ? -3.298 8.730 -8.601 1.00 94.88 129 TYR A N 1
ATOM 949 C CA . TYR A 1 129 ? -4.333 8.958 -7.593 1.00 94.88 129 TYR A CA 1
ATOM 950 C C . TYR A 1 129 ? -5.100 7.662 -7.370 1.00 94.88 129 TYR A C 1
ATOM 952 O O . TYR A 1 129 ? -5.349 6.932 -8.325 1.00 94.88 129 TYR A O 1
ATOM 960 N N . TYR A 1 130 ? -5.549 7.384 -6.150 1.00 94.12 130 TYR A N 1
ATOM 961 C CA . TYR A 1 130 ? -6.416 6.237 -5.906 1.00 94.12 130 TYR A CA 1
ATOM 962 C C . TYR A 1 130 ? -7.559 6.521 -4.948 1.00 94.12 130 TYR A C 1
ATOM 964 O O . TYR A 1 130 ? -7.483 7.377 -4.067 1.00 94.12 130 TYR A O 1
ATOM 972 N N . ALA A 1 131 ? -8.610 5.722 -5.108 1.00 97.50 131 ALA A N 1
ATOM 973 C CA . ALA A 1 131 ? -9.708 5.595 -4.169 1.00 97.50 131 ALA A CA 1
ATOM 974 C C . ALA A 1 131 ? -9.977 4.109 -3.922 1.00 97.50 131 ALA A C 1
ATOM 976 O O . ALA A 1 131 ? -10.109 3.329 -4.868 1.00 97.50 131 ALA A O 1
ATOM 977 N N . LYS A 1 132 ? -10.070 3.713 -2.655 1.00 97.06 132 LYS A N 1
ATOM 978 C CA . LYS A 1 132 ? -10.338 2.338 -2.234 1.00 97.06 132 LYS A CA 1
ATOM 979 C C . LYS A 1 132 ? -11.482 2.313 -1.237 1.00 97.06 132 LYS A C 1
ATOM 981 O O . LYS A 1 132 ? -11.623 3.209 -0.404 1.00 97.06 132 LYS A O 1
ATOM 986 N N . LEU A 1 133 ? -12.277 1.258 -1.313 1.00 97.81 133 LEU A N 1
ATOM 987 C CA . LEU A 1 133 ? -13.298 0.946 -0.329 1.00 97.81 133 LEU A CA 1
ATOM 988 C C . LEU A 1 133 ? -13.068 -0.480 0.155 1.00 97.81 133 LEU A C 1
ATOM 990 O O . LEU A 1 133 ? -13.121 -1.417 -0.640 1.00 97.81 133 LEU A O 1
ATOM 994 N N . THR A 1 134 ? -12.849 -0.633 1.455 1.00 96.75 134 THR A N 1
ATOM 995 C CA . THR A 1 134 ? -12.653 -1.934 2.098 1.00 96.75 134 THR A CA 1
ATOM 996 C C . THR A 1 134 ? -13.793 -2.195 3.065 1.00 96.75 134 THR A C 1
ATOM 998 O O . THR A 1 134 ? -14.110 -1.339 3.882 1.00 96.75 134 THR A O 1
ATOM 1001 N N . VAL A 1 135 ? -14.396 -3.377 3.005 1.00 96.44 135 VAL A N 1
ATOM 1002 C CA . VAL A 1 135 ? -15.414 -3.848 3.946 1.00 96.44 135 VAL A CA 1
ATOM 1003 C C . VAL A 1 135 ? -14.827 -4.998 4.758 1.00 96.44 135 VAL A C 1
ATOM 1005 O O . VAL A 1 135 ? -14.448 -6.027 4.200 1.00 96.44 135 VAL A O 1
ATOM 1008 N N . ALA A 1 136 ? -14.772 -4.826 6.075 1.00 94.19 136 ALA A N 1
ATOM 1009 C CA . ALA A 1 136 ? -14.251 -5.789 7.037 1.00 94.19 136 ALA A CA 1
ATOM 1010 C C . ALA A 1 136 ? -15.286 -6.005 8.158 1.00 94.19 136 ALA A C 1
ATOM 1012 O O . ALA A 1 136 ? -15.344 -5.218 9.107 1.00 94.19 136 ALA A O 1
ATOM 1013 N N . PRO A 1 137 ? -16.155 -7.029 8.048 1.00 92.81 137 PRO A N 1
ATOM 1014 C CA . PRO A 1 137 ? -17.162 -7.303 9.066 1.00 92.81 137 PRO A CA 1
ATOM 1015 C C . PRO A 1 137 ? -16.542 -7.646 10.423 1.00 92.81 137 PRO A C 1
ATOM 1017 O O . PRO A 1 137 ? -15.543 -8.361 10.511 1.00 92.81 137 PRO A O 1
ATOM 1020 N N . GLU A 1 138 ? -17.161 -7.163 11.500 1.00 91.75 138 GLU A N 1
ATOM 1021 C CA . GLU A 1 138 ? -16.642 -7.368 12.851 1.00 91.75 138 GLU A CA 1
ATOM 1022 C C . GLU A 1 138 ? -16.508 -8.856 13.194 1.00 91.75 138 GLU A C 1
ATOM 1024 O O . GLU A 1 138 ? -17.447 -9.641 13.032 1.00 91.75 138 GLU A O 1
ATOM 1029 N N . LYS A 1 139 ? -15.337 -9.226 13.728 1.00 90.06 139 LYS A N 1
ATOM 1030 C CA . LYS A 1 139 ? -15.013 -10.591 14.178 1.00 90.06 139 LYS A CA 1
ATOM 1031 C C . LYS A 1 139 ? -15.118 -11.652 13.076 1.00 90.06 139 LYS A C 1
ATOM 1033 O O . LYS A 1 139 ? -15.236 -12.834 13.391 1.00 90.06 139 LYS A O 1
ATOM 1038 N N . GLN A 1 140 ? -15.088 -11.250 11.807 1.00 94.44 140 GLN A N 1
ATOM 1039 C CA . GLN A 1 140 ? -15.012 -12.170 10.681 1.00 94.44 140 GLN A CA 1
ATOM 1040 C C . GLN A 1 140 ? -13.586 -12.213 10.123 1.00 94.44 140 GLN A C 1
ATOM 1042 O O . GLN A 1 140 ? -12.905 -11.189 10.115 1.00 94.44 140 GLN A O 1
ATOM 1047 N N . PRO A 1 141 ? -13.130 -13.376 9.632 1.00 91.69 141 PRO A N 1
ATOM 1048 C CA . PRO A 1 141 ? -11.783 -13.541 9.092 1.00 91.69 141 PRO A CA 1
ATOM 1049 C C . PRO A 1 141 ? -11.640 -13.047 7.647 1.00 91.69 141 PRO A C 1
ATOM 1051 O O . PRO A 1 141 ? -10.594 -13.259 7.047 1.00 91.69 141 PRO A O 1
ATOM 1054 N N . TYR A 1 142 ? -12.673 -12.447 7.048 1.00 90.31 142 TYR A N 1
ATOM 1055 C CA . TYR A 1 142 ? -12.667 -12.071 5.635 1.00 90.31 142 TYR A CA 1
ATOM 1056 C C . TYR A 1 142 ? -12.880 -10.577 5.412 1.00 90.31 142 TYR A C 1
ATOM 1058 O O . TYR A 1 142 ? -13.603 -9.913 6.157 1.00 90.31 142 TYR A O 1
ATOM 1066 N N . THR A 1 143 ? -12.290 -10.064 4.334 1.00 92.06 143 THR A N 1
ATOM 1067 C CA . THR A 1 143 ? -12.491 -8.687 3.868 1.00 92.06 143 THR A CA 1
ATOM 1068 C C . THR A 1 143 ? -12.804 -8.662 2.380 1.00 92.06 143 THR A C 1
ATOM 1070 O O . THR A 1 143 ? -12.414 -9.565 1.640 1.00 92.06 143 THR A O 1
ATOM 1073 N N . PHE A 1 144 ? -13.499 -7.615 1.943 1.00 95.81 144 PHE A N 1
ATOM 1074 C CA . PHE A 1 144 ? -13.743 -7.321 0.533 1.00 95.81 144 PHE A CA 1
ATOM 1075 C C . PHE A 1 144 ? -13.217 -5.931 0.208 1.00 95.81 144 PHE A C 1
ATOM 1077 O O . PHE A 1 144 ? -13.412 -5.005 0.994 1.00 95.81 144 PHE A O 1
ATOM 1084 N N . GLY A 1 145 ? -12.586 -5.777 -0.947 1.00 94.38 145 GLY A N 1
ATOM 1085 C CA . GLY A 1 145 ? -12.021 -4.518 -1.403 1.00 94.38 145 GLY A CA 1
ATOM 1086 C C . GLY A 1 145 ? -12.442 -4.196 -2.827 1.00 94.38 145 GLY A C 1
ATOM 1087 O O . GLY A 1 145 ? -12.544 -5.082 -3.676 1.00 94.38 145 GLY A O 1
ATOM 1088 N N . ILE A 1 146 ? -12.654 -2.911 -3.091 1.00 95.62 146 ILE A N 1
ATOM 1089 C CA . ILE A 1 146 ? -12.628 -2.352 -4.440 1.00 95.62 146 ILE A CA 1
ATOM 1090 C C . ILE A 1 146 ? -11.633 -1.197 -4.478 1.00 95.62 146 ILE A C 1
ATOM 1092 O O . ILE A 1 146 ? -11.525 -0.440 -3.511 1.00 95.62 146 ILE A O 1
ATOM 1096 N N . ALA A 1 147 ? -10.913 -1.050 -5.581 1.00 92.94 147 ALA A N 1
ATOM 1097 C CA . ALA A 1 147 ? -9.959 0.030 -5.771 1.00 92.94 147 ALA A CA 1
ATOM 1098 C C . ALA A 1 147 ? -10.024 0.582 -7.194 1.00 92.94 147 ALA A C 1
ATOM 1100 O O . ALA A 1 147 ? -10.273 -0.146 -8.153 1.00 92.94 147 ALA A O 1
ATOM 1101 N N . TYR A 1 148 ? -9.776 1.879 -7.311 1.00 94.00 148 TYR A N 1
ATOM 1102 C CA . TYR A 1 148 ? -9.556 2.574 -8.567 1.00 94.00 148 TYR A CA 1
ATOM 1103 C C . TYR A 1 148 ? -8.268 3.378 -8.455 1.00 94.00 148 TYR A C 1
ATOM 1105 O O . TYR A 1 148 ? -8.079 4.087 -7.468 1.00 94.00 148 TYR A O 1
ATOM 1113 N N . TYR A 1 149 ? -7.417 3.271 -9.466 1.00 89.38 149 TYR A N 1
ATOM 1114 C CA . TYR A 1 149 ? -6.185 4.027 -9.619 1.00 89.38 149 TYR A CA 1
ATOM 1115 C C . TYR A 1 149 ? -6.268 4.792 -10.932 1.00 89.38 149 TYR A C 1
ATOM 1117 O O . TYR A 1 149 ? -6.572 4.207 -11.972 1.00 89.38 149 TYR A O 1
ATOM 1125 N N . GLN A 1 150 ? -6.010 6.090 -10.873 1.00 91.12 150 GLN A N 1
ATOM 1126 C CA . GLN A 1 150 ? -5.955 6.975 -12.019 1.00 91.12 150 GLN A CA 1
ATOM 1127 C C . GLN A 1 150 ? -4.513 7.393 -12.270 1.00 91.12 150 GLN A C 1
ATOM 1129 O O . GLN A 1 150 ? -3.868 7.932 -11.373 1.00 91.12 150 GLN A O 1
ATOM 1134 N N . ASP A 1 151 ? -4.040 7.191 -13.494 1.00 87.31 151 ASP A N 1
ATOM 1135 C CA . ASP A 1 151 ? -2.697 7.585 -13.915 1.00 87.31 151 ASP A CA 1
ATOM 1136 C C . ASP A 1 151 ? -2.547 9.114 -13.981 1.00 87.31 151 ASP A C 1
ATOM 1138 O O . ASP A 1 151 ? -3.340 9.793 -14.636 1.00 87.31 151 ASP A O 1
ATOM 1142 N N . ASP A 1 152 ? -1.508 9.651 -13.334 1.00 84.75 152 ASP A N 1
ATOM 1143 C CA . ASP A 1 152 ? -1.169 11.084 -13.344 1.00 84.75 152 ASP A CA 1
ATOM 1144 C C . ASP A 1 152 ? 0.026 11.409 -14.265 1.00 84.75 152 ASP A C 1
ATOM 1146 O O . ASP A 1 152 ? 0.387 12.565 -14.479 1.00 84.75 152 ASP A O 1
ATOM 1150 N N . THR A 1 153 ? 0.658 10.401 -14.879 1.00 76.31 153 THR A N 1
ATOM 1151 C CA . THR A 1 153 ? 1.815 10.622 -15.770 1.00 76.31 153 THR A CA 1
ATOM 1152 C C . THR A 1 153 ? 1.430 10.845 -17.232 1.00 76.31 153 THR A C 1
ATOM 1154 O O . THR A 1 153 ? 2.272 11.199 -18.068 1.00 76.31 153 THR A O 1
ATOM 1157 N N . GLY A 1 154 ? 0.142 10.707 -17.552 1.00 65.56 154 GLY A N 1
ATOM 1158 C CA . GLY A 1 154 ? -0.397 10.904 -18.891 1.00 65.56 154 GLY A CA 1
ATOM 1159 C C . GLY A 1 154 ? -0.165 9.710 -19.821 1.00 65.56 154 GLY A C 1
ATOM 1160 O O . GLY A 1 154 ? -0.186 9.909 -21.049 1.00 65.56 154 GLY A O 1
ATOM 1161 N N . GLY A 1 155 ? 0.035 8.522 -19.234 1.00 60.81 155 GLY A N 1
ATOM 1162 C CA . GLY A 1 155 ? 0.175 7.217 -19.873 1.00 60.81 155 GLY A CA 1
ATOM 1163 C C . GLY A 1 155 ? 1.546 6.927 -20.493 1.00 60.81 155 GLY A C 1
ATOM 1164 O O . GLY A 1 155 ? 2.357 7.814 -20.780 1.00 60.81 155 GLY A O 1
ATOM 1165 N N . VAL A 1 156 ? 1.791 5.648 -20.799 1.00 55.78 156 VAL A N 1
ATOM 1166 C CA . VAL A 1 156 ? 2.970 5.235 -21.575 1.00 55.78 156 VAL A CA 1
ATOM 1167 C C . VAL A 1 156 ? 2.729 5.552 -23.046 1.00 55.78 156 VAL A C 1
ATOM 1169 O O . VAL A 1 156 ? 1.701 5.182 -23.621 1.00 55.78 156 VAL A O 1
ATOM 1172 N N . LYS A 1 157 ? 3.703 6.197 -23.698 1.00 51.16 157 LYS A N 1
ATOM 1173 C CA . LYS A 1 157 ? 3.740 6.243 -25.163 1.00 51.16 157 LYS A CA 1
ATOM 1174 C C . LYS A 1 157 ? 4.126 4.853 -25.656 1.00 51.16 157 LYS A C 1
ATOM 1176 O O . LYS A 1 157 ? 5.310 4.522 -25.662 1.00 51.16 157 LYS A O 1
ATOM 1181 N N . ALA A 1 158 ? 3.144 4.046 -26.051 1.00 51.00 158 ALA A N 1
ATOM 1182 C CA . ALA A 1 158 ? 3.440 2.833 -26.795 1.00 51.00 158 ALA A CA 1
ATOM 1183 C C . ALA A 1 158 ? 4.201 3.233 -28.071 1.00 51.00 158 ALA A C 1
ATOM 1185 O O . ALA A 1 158 ? 3.923 4.281 -28.670 1.00 51.00 158 ALA A O 1
ATOM 1186 N N . THR A 1 159 ? 5.194 2.437 -28.468 1.00 49.38 159 THR A N 1
ATOM 1187 C CA . THR A 1 159 ? 5.908 2.628 -29.735 1.00 49.38 159 THR A CA 1
ATOM 1188 C C . THR A 1 159 ? 4.865 2.803 -30.845 1.00 49.38 159 THR A C 1
ATOM 1190 O O . THR A 1 159 ? 4.044 1.913 -31.042 1.00 49.38 159 THR A O 1
ATOM 1193 N N . ALA A 1 160 ? 4.884 3.961 -31.519 1.00 52.75 160 ALA A N 1
ATOM 1194 C CA . ALA A 1 160 ? 3.877 4.467 -32.473 1.00 52.75 160 ALA A CA 1
ATOM 1195 C C . ALA A 1 160 ? 2.707 5.316 -31.914 1.00 52.75 160 ALA A C 1
ATOM 1197 O O . ALA A 1 160 ? 1.552 5.116 -32.278 1.00 52.75 160 ALA A O 1
ATOM 1198 N N . GLY A 1 161 ? 3.003 6.344 -31.110 1.00 51.34 161 GLY A N 1
ATOM 1199 C CA . GLY A 1 161 ? 2.169 7.560 -31.007 1.00 51.34 161 GLY A CA 1
ATOM 1200 C C . GLY A 1 161 ? 0.833 7.437 -30.261 1.00 51.34 161 GLY A C 1
ATOM 1201 O O . GLY A 1 161 ? 0.229 8.460 -29.946 1.00 51.34 161 GLY A O 1
ATOM 1202 N N . ASN A 1 162 ? 0.409 6.223 -29.919 1.00 48.19 162 ASN A N 1
ATOM 1203 C CA . ASN A 1 162 ? -0.784 5.971 -29.124 1.00 48.19 162 ASN A CA 1
ATOM 1204 C C . ASN A 1 162 ? -0.427 5.965 -27.634 1.00 48.19 162 ASN A C 1
ATOM 1206 O O . ASN A 1 162 ? 0.498 5.276 -27.199 1.00 48.19 162 ASN A O 1
ATOM 1210 N N . LYS A 1 163 ? -1.171 6.746 -26.850 1.00 53.88 163 LYS A N 1
ATOM 1211 C CA . LYS A 1 163 ? -1.140 6.665 -25.389 1.00 53.88 163 LYS A CA 1
ATOM 1212 C C . LYS A 1 163 ? -1.991 5.474 -24.960 1.00 53.88 163 LYS A C 1
ATOM 1214 O O . LYS A 1 163 ? -3.142 5.380 -25.381 1.00 53.88 163 LYS A O 1
ATOM 1219 N N . ALA A 1 164 ? -1.435 4.592 -24.140 1.00 56.97 164 ALA A N 1
ATOM 1220 C CA . ALA A 1 164 ? -2.239 3.653 -23.371 1.00 56.97 164 ALA A CA 1
ATOM 1221 C C . ALA A 1 164 ? -2.553 4.310 -22.023 1.00 56.97 164 ALA A C 1
ATOM 1223 O O . ALA A 1 164 ? -1.628 4.698 -21.305 1.00 56.97 164 ALA A O 1
ATOM 1224 N N . ASP A 1 165 ? -3.842 4.485 -21.731 1.00 62.19 165 ASP A N 1
ATOM 1225 C CA . ASP A 1 165 ? -4.299 4.868 -20.396 1.00 62.19 165 ASP A CA 1
ATOM 1226 C C . ASP A 1 165 ? -3.964 3.728 -19.417 1.00 62.19 165 ASP A C 1
ATOM 1228 O O . ASP A 1 165 ? -4.085 2.554 -19.774 1.00 62.19 165 ASP A O 1
ATOM 1232 N N . ARG A 1 166 ? -3.473 4.079 -18.228 1.00 73.38 166 ARG A N 1
ATOM 1233 C CA . ARG A 1 166 ? -3.006 3.148 -17.187 1.00 73.38 166 ARG A CA 1
ATO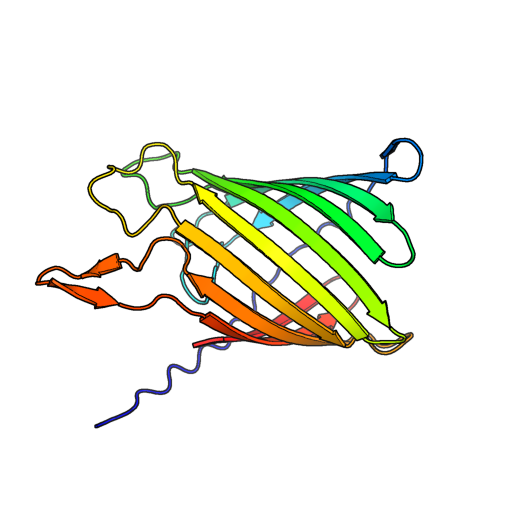M 1234 C C . ARG A 1 166 ? -3.958 3.067 -15.998 1.00 73.38 166 ARG A C 1
ATOM 1236 O O . ARG A 1 166 ? -3.600 2.467 -14.987 1.00 73.38 166 ARG A O 1
ATOM 1243 N N . ASN A 1 167 ? -5.146 3.659 -16.109 1.00 85.81 167 ASN A N 1
ATOM 1244 C CA . ASN A 1 167 ? -6.156 3.521 -15.071 1.00 85.81 167 ASN A CA 1
ATOM 1245 C C . ASN A 1 167 ? -6.396 2.040 -14.758 1.00 85.81 167 ASN A C 1
ATOM 1247 O O . ASN A 1 167 ? -6.522 1.228 -15.673 1.00 85.81 167 ASN A O 1
ATOM 1251 N N . TYR A 1 168 ? -6.455 1.717 -13.471 1.00 84.69 168 TYR A N 1
ATOM 1252 C CA . TYR A 1 168 ? -6.568 0.348 -12.987 1.00 84.69 168 TYR A CA 1
ATOM 1253 C C . TYR A 1 168 ? -7.728 0.239 -12.007 1.00 84.69 168 TYR A C 1
ATOM 1255 O O . TYR A 1 168 ? -7.836 1.012 -11.053 1.00 84.69 16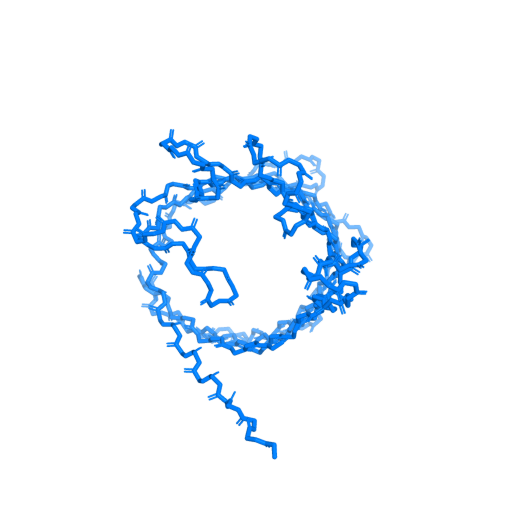8 TYR A O 1
ATOM 1263 N N . TYR A 1 169 ? -8.591 -0.737 -12.235 1.00 89.62 169 TYR A N 1
ATOM 1264 C CA . TYR A 1 169 ? -9.689 -1.098 -11.353 1.00 89.62 169 TYR A CA 1
ATOM 1265 C C . TYR A 1 169 ? -9.376 -2.440 -10.720 1.00 89.62 169 TYR A C 1
ATOM 1267 O O . TYR A 1 169 ? -8.912 -3.340 -11.406 1.00 89.62 169 TYR A O 1
ATOM 1275 N N . GLU A 1 170 ? -9.684 -2.610 -9.441 1.00 87.44 170 GLU A N 1
ATOM 1276 C CA . GLU A 1 170 ? -9.514 -3.886 -8.755 1.00 87.44 170 GLU A CA 1
ATOM 1277 C C . GLU A 1 170 ? -10.725 -4.213 -7.895 1.00 87.44 170 GLU A C 1
ATOM 1279 O O . GLU A 1 170 ? -11.281 -3.348 -7.218 1.00 87.44 170 GLU A O 1
ATOM 1284 N N . VAL A 1 171 ? -11.095 -5.488 -7.892 1.00 92.12 171 VAL A N 1
ATOM 1285 C CA . VAL A 1 171 ? -11.919 -6.111 -6.860 1.00 92.12 171 VAL A CA 1
ATOM 1286 C C . VAL A 1 171 ? -11.077 -7.182 -6.179 1.00 92.12 171 VAL A C 1
ATOM 1288 O O . VAL A 1 171 ? -10.385 -7.951 -6.847 1.00 92.12 171 VAL A O 1
ATOM 1291 N N . ASN A 1 172 ? -11.113 -7.249 -4.854 1.00 88.25 172 ASN A N 1
ATOM 1292 C CA . ASN A 1 172 ? -10.368 -8.250 -4.106 1.00 88.25 172 ASN A CA 1
ATOM 1293 C C . ASN A 1 172 ? -11.137 -8.764 -2.887 1.00 88.25 172 ASN A C 1
ATOM 1295 O O . ASN A 1 172 ? -12.094 -8.149 -2.413 1.00 88.25 172 ASN A O 1
ATOM 1299 N N . ALA A 1 173 ? -10.726 -9.933 -2.410 1.00 90.94 173 ALA A N 1
ATOM 1300 C CA . ALA A 1 173 ? -11.194 -10.524 -1.172 1.00 90.94 173 ALA A CA 1
ATOM 1301 C C . ALA A 1 173 ? -10.027 -11.196 -0.449 1.00 90.94 173 ALA A C 1
ATOM 1303 O O . ALA A 1 173 ? -9.193 -11.846 -1.086 1.00 90.94 173 ALA A O 1
ATOM 1304 N N . THR A 1 174 ? -9.989 -11.071 0.875 1.00 88.12 174 THR A N 1
ATOM 1305 C CA . THR A 1 174 ? -9.024 -11.794 1.712 1.00 88.12 174 THR A CA 1
ATOM 1306 C C . THR A 1 174 ? -9.730 -12.712 2.692 1.00 88.12 174 THR A C 1
ATOM 1308 O O . THR A 1 174 ? -10.870 -12.453 3.079 1.00 88.12 174 THR A O 1
ATOM 1311 N N . TYR A 1 175 ? -9.043 -13.778 3.096 1.00 88.50 175 TYR A N 1
ATOM 1312 C CA . TYR A 1 175 ? -9.443 -14.625 4.216 1.00 88.50 175 TYR A CA 1
ATOM 1313 C C . TYR A 1 175 ? -8.218 -14.950 5.072 1.00 88.50 175 TYR A C 1
ATOM 1315 O O . TYR A 1 175 ? -7.211 -15.433 4.549 1.00 88.50 175 TYR A O 1
ATOM 1323 N N . ASP A 1 176 ? -8.318 -14.704 6.373 1.00 88.44 176 ASP A N 1
ATOM 1324 C CA . ASP A 1 176 ? -7.298 -14.963 7.382 1.00 88.44 176 ASP A CA 1
ATOM 1325 C C . ASP A 1 176 ? -7.533 -16.316 8.081 1.00 88.44 176 ASP A C 1
ATOM 1327 O O . ASP A 1 176 ? -8.545 -16.542 8.745 1.00 88.44 176 ASP A O 1
ATOM 1331 N N . PHE A 1 177 ? -6.578 -17.234 7.931 1.00 86.81 177 PHE A N 1
ATOM 1332 C CA . PHE A 1 177 ? -6.543 -18.537 8.602 1.00 86.81 177 PHE A CA 1
ATOM 1333 C C . PHE A 1 177 ? -5.669 -18.516 9.875 1.00 86.81 177 PHE A C 1
ATOM 1335 O O . PHE A 1 177 ? -5.322 -19.568 10.414 1.00 86.81 177 PHE A O 1
ATOM 1342 N N . GLY A 1 178 ? -5.275 -17.333 10.353 1.00 83.12 178 GLY A N 1
ATOM 1343 C CA . GLY A 1 178 ? -4.468 -17.088 11.547 1.00 83.12 178 GLY A CA 1
ATOM 1344 C C . GLY A 1 178 ? -2.965 -17.071 11.268 1.00 83.12 178 GLY A C 1
ATOM 1345 O O . GLY A 1 178 ? -2.295 -16.066 11.494 1.00 83.12 178 GLY A O 1
ATOM 1346 N N . LEU A 1 179 ? -2.407 -18.189 10.791 1.00 79.69 179 LEU A N 1
ATOM 1347 C CA . LEU A 1 179 ? -0.984 -18.265 10.405 1.00 79.69 179 LEU A CA 1
ATOM 1348 C C . LEU A 1 179 ? -0.744 -17.965 8.923 1.00 79.69 179 LEU A C 1
ATOM 1350 O O . LEU A 1 179 ? 0.392 -17.736 8.515 1.00 79.69 179 LEU A O 1
ATOM 1354 N N . VAL A 1 180 ? -1.800 -18.019 8.117 1.00 79.44 180 VAL A N 1
ATOM 1355 C CA . VAL A 1 180 ? -1.752 -17.861 6.664 1.00 79.44 180 VAL A CA 1
ATOM 1356 C C . VAL A 1 180 ? -2.930 -17.000 6.253 1.00 79.44 180 VAL A C 1
ATOM 1358 O O . VAL A 1 180 ? -4.043 -17.219 6.723 1.00 79.44 180 VAL A O 1
ATOM 1361 N N . GLN A 1 181 ? -2.702 -16.069 5.337 1.00 80.38 181 GLN A N 1
ATOM 1362 C CA . GLN A 1 181 ? -3.763 -15.314 4.689 1.00 80.38 181 GLN A CA 1
ATOM 1363 C C . GLN A 1 181 ? -3.844 -15.717 3.217 1.00 80.38 181 GLN A C 1
ATOM 1365 O O . GLN A 1 181 ? -2.829 -15.976 2.571 1.00 80.38 181 GLN A O 1
ATOM 1370 N N . SER A 1 182 ? -5.062 -15.761 2.688 1.00 84.62 182 SER A N 1
ATOM 1371 C CA . SER A 1 182 ? -5.302 -15.836 1.249 1.00 84.62 182 SER A CA 1
ATOM 1372 C C . SER A 1 182 ? -5.816 -14.499 0.734 1.00 84.62 182 SER A C 1
ATOM 1374 O O . SER A 1 182 ? -6.589 -13.823 1.415 1.00 84.62 182 SER A O 1
ATOM 1376 N N . LEU A 1 183 ? -5.395 -14.147 -0.475 1.00 85.06 183 LEU A N 1
ATOM 1377 C CA . LEU A 1 183 ? -5.892 -13.021 -1.252 1.00 85.06 183 LEU A CA 1
ATOM 1378 C C . LEU A 1 183 ? -6.338 -13.565 -2.607 1.00 85.06 183 LEU A C 1
ATOM 1380 O O . LEU A 1 183 ? -5.630 -14.358 -3.225 1.00 85.06 183 LEU A O 1
ATOM 1384 N N . ILE A 1 184 ? -7.504 -13.126 -3.062 1.00 86.62 184 ILE A N 1
ATOM 1385 C CA . ILE A 1 184 ? -7.944 -13.269 -4.445 1.00 86.62 184 ILE A CA 1
ATOM 1386 C C . ILE A 1 184 ? -8.232 -11.861 -4.944 1.00 86.62 184 ILE A C 1
ATOM 1388 O O . ILE A 1 184 ? -8.993 -11.131 -4.312 1.00 86.62 184 ILE A O 1
ATOM 1392 N N . SER A 1 185 ? -7.648 -11.484 -6.074 1.00 85.38 185 SER A N 1
ATOM 1393 C CA . SER A 1 185 ? -7.910 -10.203 -6.721 1.00 85.38 185 SER A CA 1
ATOM 1394 C C . SER A 1 185 ? -8.163 -10.382 -8.212 1.00 85.38 185 SER A C 1
ATOM 1396 O O . SER A 1 185 ? -7.714 -11.342 -8.839 1.00 85.38 185 SER A O 1
ATOM 1398 N N . TYR A 1 186 ? -8.925 -9.452 -8.771 1.00 85.19 186 TYR A N 1
ATOM 1399 C CA . TYR A 1 186 ? -9.134 -9.300 -10.199 1.00 85.19 186 TYR A CA 1
ATOM 1400 C C . TYR A 1 186 ? -9.070 -7.817 -10.528 1.00 85.19 186 TYR A C 1
ATOM 1402 O O . TYR A 1 186 ? -9.788 -7.028 -9.911 1.00 85.19 186 TYR A O 1
ATOM 1410 N N . GLY A 1 187 ? -8.249 -7.451 -11.508 1.00 84.00 187 GLY A N 1
ATOM 1411 C CA . GLY A 1 187 ? -8.154 -6.072 -11.953 1.00 84.00 187 GLY A CA 1
ATOM 1412 C C . GLY A 1 187 ? -7.961 -5.914 -13.453 1.00 84.00 187 GLY A C 1
ATOM 1413 O O . GLY A 1 187 ? -7.562 -6.858 -14.140 1.00 84.00 187 GLY A O 1
ATOM 1414 N N . VAL A 1 188 ? -8.317 -4.726 -13.947 1.00 78.88 188 VAL A N 1
ATOM 1415 C CA . VAL A 1 188 ? -8.336 -4.333 -15.368 1.00 78.88 188 VAL A CA 1
ATOM 1416 C C . VAL A 1 188 ? -7.927 -2.890 -15.568 1.00 78.88 188 VAL A C 1
ATOM 1418 O O . VAL A 1 188 ? -8.180 -2.082 -14.648 1.00 78.88 188 VAL A O 1
#